Protein AF-A0A7W1WP88-F1 (afdb_monomer)

Organism: NCBI:txid1490290

Secondary structure (DSSP, 8-state):
---SEEEEEEEEEEEEEETTEEEEEEEEEEEEEEEETTEEEEEEEEEEEEEEEEEETTEEEEEEEEEE------S------------S-------TTS---HHHHHHHHHHHTTS--TTS---SSS-HHHHHHHHHHHTTPPP---SSTTSSS-EE--SGGG-EE-HHHH-HHHHHHHHHS--SSSS-EEEESSGGG--TT-EEEEESSSSS---EEEEEEEE-TTS-EEEEETTTTEEEEETT-TTSTT--TT-EEEEEEE-

pLDDT: mean 85.36, std 18.2, range [23.56, 98.81]

Nearest PDB structures (foldseek):
  3ef8-assembly1_A  TM=7.562E-01  e=6.216E-02  Novosphingobium aromaticivorans DSM 12444
  4l8o-assembly1_A  TM=6.095E-01  e=7.808E-01  [Clostridium] hylemonae DSM 15053
  2b1x-assembly1_B  TM=6.860E-01  e=1.716E+00  Rhodococcus sp. NCIMB 12038
  9jp5-assembly2_H  TM=6.801E-01  e=1.716E+00  Rhodococcus jostii RHA1
  7dsa-assembly1_B  TM=3.432E-01  e=1.224E+00  Gallus gallus

Foldseek 3Di:
DAFPDKDKDKAWDDWDDDVFKIKTKIKIKIWGWHQDPNDIDIKIWIWIKIFIWGDDVPGIDGPDIDTAWDDPDPDDPDPPDPDPDPPDDPDPDPLPPDAFQLVQLLVLLQVPLPPDDPQDDADRAQCFLLSLLVSRVSSSFDWDDDPDLLDTADWDDPDDPPIDGHCLNGFQQSVVVVAPDADPGTKHKDKDPDQLPEDRSWKKWKDQQLPSRTHHMWGFNDADPVSFTFTAGPSIRIGRHGPQCCVPPSHDPNMDMIIIHID

Radius of gyration: 20.15 Å; Cα contacts (8 Å, |Δi|>4): 543; chains: 1; bounding box: 52×58×51 Å

Sequence (263 aa):
MIPVKRETRLLSVKENRTGNLADVAALISVRNVYSIQDRCLEEEKEEWAYFRLQTVRGGWKIFSLSMGEKPRTGGQNQMITVSPRLDSPMQTRSISQQGYRRDLAVRYADIHWNSPNPQYRYFSEDNCTNFISQCVHAGGIPMEVSNNPGKGWWYQRRGGRGDRWSYSWTVAHSFYLYLKRQRSDGLRAIQMESPEQLDLGDVICYDWEGDGRWNHNVIVTRFDPNGAPLVNAHTINSRHRYWEYKDSSAWTPRTKYAFFHIL

Solvent-accessible surface area (backbone atoms only — not comparable to full-atom values): 14791 Å² total; per-residue (Å²): 138,78,62,77,40,78,48,81,46,78,42,83,77,46,79,49,79,59,92,60,35,33,47,36,38,28,44,38,38,42,37,38,30,34,77,50,95,96,39,83,45,68,26,40,38,41,46,29,38,39,36,34,31,32,64,49,98,93,49,75,42,80,74,42,77,46,76,56,54,74,78,94,67,100,63,91,76,86,72,90,72,86,74,77,86,83,88,72,83,81,72,86,67,85,62,86,80,60,73,58,35,34,71,42,11,26,52,45,39,72,69,37,31,87,44,84,61,86,87,50,89,80,46,72,70,61,20,18,24,38,49,45,44,49,19,50,38,60,10,50,42,59,66,38,78,56,97,50,39,91,40,56,41,23,76,44,84,65,58,86,89,59,45,46,56,13,43,35,26,39,35,33,41,45,29,51,59,52,43,73,44,85,59,96,60,64,75,30,39,45,80,44,96,47,66,75,76,53,52,64,43,12,38,40,39,31,14,36,78,51,81,82,63,34,66,40,36,34,31,25,58,46,62,48,94,87,54,50,45,13,20,28,27,41,57,50,29,22,35,50,31,63,66,83,44,77,88,40,92,70,49,45,98,50,46,42,77,46,32,33,38,66,87

InterPro domains:
  IPR024301 Putative amidase domain [PF12671] (100-250)

Structure (mmCIF, N/CA/C/O backbone):
data_AF-A0A7W1WP88-F1
#
_entry.id   AF-A0A7W1WP88-F1
#
loop_
_atom_site.group_PDB
_atom_site.id
_atom_site.type_symbol
_atom_site.label_atom_id
_atom_site.label_alt_id
_atom_site.label_comp_id
_atom_site.label_asym_id
_atom_site.label_entity_id
_atom_site.label_seq_id
_atom_site.pdbx_PDB_ins_code
_atom_site.Cartn_x
_atom_site.Cartn_y
_atom_site.Cartn_z
_atom_site.occupancy
_atom_site.B_iso_or_equiv
_atom_site.auth_seq_id
_atom_site.auth_comp_id
_atom_site.auth_asym_id
_atom_site.auth_atom_id
_atom_site.pdbx_PDB_model_num
ATOM 1 N N . MET A 1 1 ? -19.194 5.584 -0.930 1.00 60.16 1 MET A N 1
ATOM 2 C CA . MET A 1 1 ? -20.082 4.910 0.045 1.00 60.16 1 MET A CA 1
ATOM 3 C C . MET A 1 1 ? -19.955 5.595 1.399 1.00 60.16 1 MET A C 1
ATOM 5 O O . MET A 1 1 ? -18.895 6.141 1.671 1.00 60.16 1 MET A O 1
ATOM 9 N N . ILE A 1 2 ? -21.015 5.611 2.213 1.00 70.75 2 ILE A N 1
ATOM 10 C CA . ILE A 1 2 ? -21.019 6.212 3.560 1.00 70.75 2 ILE A CA 1
ATOM 11 C C . ILE A 1 2 ? -21.093 5.064 4.583 1.00 70.75 2 ILE A C 1
ATOM 13 O O . ILE A 1 2 ? -21.936 4.183 4.406 1.00 70.75 2 ILE A O 1
ATOM 17 N N . PRO A 1 3 ? -20.228 5.020 5.613 1.00 81.00 3 PRO A N 1
ATOM 18 C CA . PRO A 1 3 ? -20.251 3.950 6.608 1.00 81.00 3 PRO A CA 1
ATOM 19 C C . PRO A 1 3 ? -21.508 4.011 7.481 1.00 81.00 3 PRO A C 1
ATOM 21 O O . PRO A 1 3 ? -21.951 5.092 7.867 1.00 81.00 3 PRO A O 1
ATOM 24 N N . VAL A 1 4 ? -22.048 2.841 7.843 1.00 86.50 4 VAL A N 1
ATOM 25 C CA . VAL A 1 4 ? -23.172 2.727 8.794 1.00 86.50 4 VAL A CA 1
ATOM 26 C C . VAL A 1 4 ? -22.716 2.907 10.239 1.00 86.50 4 VAL A C 1
ATOM 28 O O . VAL A 1 4 ? -23.494 3.316 11.096 1.00 86.50 4 VAL A O 1
ATOM 31 N N . LYS A 1 5 ? -21.440 2.625 10.517 1.00 83.94 5 LYS A N 1
ATOM 32 C CA . LYS A 1 5 ? -20.794 2.920 11.794 1.00 83.94 5 LYS A CA 1
ATOM 33 C C . LYS A 1 5 ? -19.350 3.322 11.545 1.00 83.94 5 LYS A C 1
ATOM 35 O O . LYS A 1 5 ? -18.641 2.677 10.777 1.00 83.94 5 LYS A O 1
ATOM 40 N N . ARG A 1 6 ? -18.913 4.362 12.246 1.00 85.12 6 ARG A N 1
ATOM 41 C CA . ARG A 1 6 ? -17.524 4.811 12.272 1.00 85.12 6 ARG A CA 1
ATOM 42 C C . ARG A 1 6 ? -17.068 4.932 13.714 1.00 85.12 6 ARG A C 1
ATOM 44 O O . ARG A 1 6 ? -17.734 5.571 14.523 1.00 85.12 6 ARG A O 1
ATOM 51 N N . GLU A 1 7 ? -15.945 4.307 14.026 1.00 85.56 7 GLU A N 1
ATOM 52 C CA . GLU A 1 7 ? -15.304 4.372 15.332 1.00 85.56 7 GLU A CA 1
ATOM 53 C C . GLU A 1 7 ? -13.909 4.974 15.162 1.00 85.56 7 GLU A C 1
ATOM 55 O O . GLU A 1 7 ? -13.121 4.489 14.352 1.00 85.56 7 GLU A O 1
ATOM 60 N N . THR A 1 8 ? -13.613 6.029 15.919 1.00 85.12 8 THR A N 1
ATOM 61 C CA . THR A 1 8 ? -12.285 6.649 15.956 1.00 85.12 8 THR A CA 1
ATOM 62 C C . THR A 1 8 ? -11.684 6.422 17.331 1.00 85.12 8 THR A C 1
ATOM 64 O O . THR A 1 8 ? -12.275 6.795 18.344 1.00 85.12 8 THR A O 1
ATOM 67 N N . ARG A 1 9 ? -10.491 5.836 17.366 1.00 85.81 9 ARG A N 1
ATOM 68 C CA . ARG A 1 9 ? -9.698 5.620 18.574 1.00 85.81 9 ARG A CA 1
ATOM 69 C C . ARG A 1 9 ? -8.432 6.451 18.478 1.00 85.81 9 ARG A C 1
ATOM 71 O O . ARG A 1 9 ? -7.779 6.465 17.439 1.00 85.81 9 ARG A O 1
ATOM 78 N N . LEU A 1 10 ? -8.087 7.131 19.565 1.00 80.44 10 LEU A N 1
ATOM 79 C CA . LEU A 1 10 ? -6.874 7.933 19.661 1.00 80.44 10 LEU A CA 1
ATOM 80 C C . LEU A 1 10 ? -6.030 7.426 20.827 1.00 80.44 10 LEU A C 1
ATOM 82 O O . LEU A 1 10 ? -6.515 7.341 21.953 1.00 80.44 10 LEU A O 1
ATOM 86 N N . LEU A 1 11 ? -4.769 7.109 20.559 1.00 82.81 11 LEU A N 1
ATOM 87 C CA . LEU A 1 11 ? -3.795 6.703 21.564 1.00 82.81 11 LEU A CA 1
ATOM 88 C C . LEU A 1 11 ? -2.642 7.706 21.568 1.00 82.81 11 LEU A C 1
ATOM 90 O O . LEU A 1 11 ? -1.919 7.806 20.582 1.00 82.81 11 LEU A O 1
ATOM 94 N N . SER A 1 12 ? -2.447 8.435 22.670 1.00 79.81 12 SER A N 1
ATOM 95 C CA . SER A 1 12 ? -1.238 9.249 22.861 1.00 79.81 12 SER A CA 1
ATOM 96 C C . SER A 1 12 ? -0.044 8.330 23.115 1.00 79.81 12 SER A C 1
ATOM 98 O O . SER A 1 12 ? -0.110 7.464 23.986 1.00 79.81 12 SER A O 1
ATOM 100 N N . VAL A 1 13 ? 1.035 8.496 22.349 1.00 77.31 13 VAL A N 1
ATOM 101 C CA . VAL A 1 13 ? 2.216 7.615 22.410 1.00 77.31 13 VAL A CA 1
ATOM 102 C C . VAL A 1 13 ? 3.462 8.346 22.895 1.00 77.31 13 VAL A C 1
ATOM 104 O O . VAL A 1 13 ? 4.342 7.732 23.496 1.00 77.31 13 VAL A O 1
ATOM 107 N N . LYS A 1 14 ? 3.561 9.655 22.662 1.00 76.69 14 LYS A N 1
ATOM 108 C CA . LYS A 1 14 ? 4.653 10.471 23.196 1.00 76.69 14 LYS A CA 1
ATOM 109 C C . LYS A 1 14 ? 4.149 11.860 23.523 1.00 76.69 14 LYS A C 1
ATOM 111 O O . LYS A 1 14 ? 3.469 12.469 22.705 1.00 76.69 14 LYS A O 1
ATOM 116 N N . GLU A 1 15 ? 4.567 12.370 24.670 1.00 82.62 15 GLU A N 1
ATOM 117 C CA . GLU A 1 15 ? 4.296 13.734 25.094 1.00 82.62 15 GLU A CA 1
ATOM 118 C C . GLU A 1 15 ? 5.588 14.371 25.607 1.00 82.62 15 GLU A C 1
ATOM 120 O O . GLU A 1 15 ? 6.245 13.838 26.500 1.00 82.62 15 GLU A O 1
ATOM 125 N N . ASN A 1 16 ? 5.953 15.513 25.030 1.00 83.12 16 ASN A N 1
ATOM 126 C CA . ASN A 1 16 ? 7.075 16.334 25.468 1.00 83.12 16 ASN A CA 1
ATOM 127 C C . ASN A 1 16 ? 6.542 17.708 25.871 1.00 83.12 16 ASN A C 1
ATOM 129 O O . ASN A 1 16 ? 5.969 18.408 25.039 1.00 83.12 16 ASN A O 1
ATOM 133 N N . ARG A 1 17 ? 6.755 18.119 27.122 1.00 84.81 17 ARG A N 1
ATOM 134 C CA . ARG A 1 17 ? 6.341 19.441 27.614 1.00 84.81 17 ARG A CA 1
ATOM 135 C C . ARG A 1 17 ? 7.533 20.376 27.739 1.00 84.81 17 ARG A C 1
ATOM 137 O O . ARG A 1 17 ? 8.592 19.986 28.225 1.00 84.81 17 ARG A O 1
ATOM 144 N N . THR A 1 18 ? 7.361 21.629 27.338 1.00 82.81 18 THR A N 1
ATOM 145 C CA . THR A 1 18 ? 8.365 22.684 27.506 1.00 82.81 18 THR A CA 1
ATOM 146 C C . THR A 1 18 ? 7.661 24.007 27.790 1.00 82.81 18 THR A C 1
ATOM 148 O O . THR A 1 18 ? 7.132 24.659 26.890 1.00 82.81 18 THR A O 1
ATOM 151 N N . GLY A 1 19 ? 7.627 24.395 29.068 1.00 86.06 19 GLY A N 1
ATOM 152 C CA . GLY A 1 19 ? 6.923 25.592 29.527 1.00 86.06 19 GLY A CA 1
ATOM 153 C C . GLY A 1 19 ? 5.437 25.558 29.160 1.00 86.06 19 GLY A C 1
ATOM 154 O O . GLY A 1 19 ? 4.699 24.687 29.614 1.00 86.06 19 GLY A O 1
ATOM 155 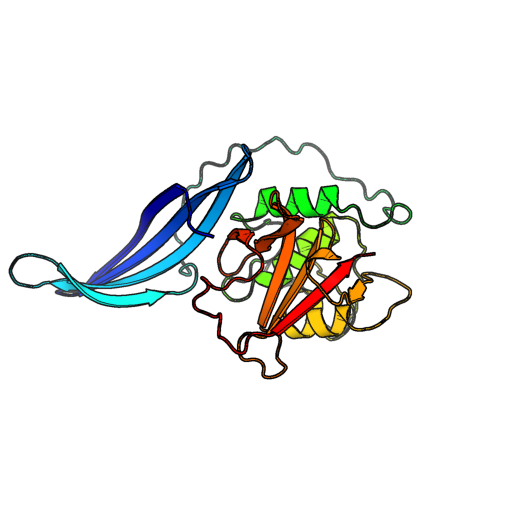N N . ASN A 1 20 ? 5.023 26.499 28.310 1.00 89.25 20 ASN A N 1
ATOM 156 C CA . ASN A 1 20 ? 3.641 26.657 27.851 1.00 89.25 20 ASN A CA 1
ATOM 157 C C . ASN A 1 20 ? 3.299 25.827 26.603 1.00 89.25 20 ASN A C 1
ATOM 159 O O . ASN A 1 20 ? 2.198 25.965 26.076 1.00 89.25 20 ASN A O 1
ATOM 163 N N . LEU A 1 21 ? 4.226 25.006 26.102 1.00 88.94 21 LEU A N 1
ATOM 164 C CA . LEU A 1 21 ? 4.032 24.169 24.920 1.00 88.94 21 LEU A CA 1
ATOM 165 C C . LEU A 1 21 ? 4.081 22.682 25.279 1.00 88.94 21 LEU A C 1
ATOM 167 O O . LEU A 1 21 ? 4.854 22.267 26.147 1.00 88.94 21 LEU A O 1
ATOM 171 N N . ALA A 1 22 ? 3.283 21.877 24.582 1.00 88.19 22 ALA A N 1
ATOM 172 C CA . ALA A 1 22 ? 3.370 20.422 24.617 1.00 88.19 22 ALA A CA 1
ATOM 173 C C . ALA A 1 22 ? 3.311 19.854 23.196 1.00 88.19 22 ALA A C 1
ATOM 175 O O . ALA A 1 22 ? 2.371 20.137 22.459 1.00 88.19 22 ALA A O 1
ATOM 176 N N . ASP A 1 23 ? 4.298 19.047 22.821 1.00 86.19 23 ASP A N 1
ATOM 177 C CA . ASP A 1 23 ? 4.289 18.288 21.573 1.00 86.19 23 ASP A CA 1
ATOM 178 C C . ASP A 1 23 ? 3.794 16.864 21.870 1.00 86.19 23 ASP A C 1
ATOM 180 O O . ASP A 1 23 ? 4.392 16.142 22.674 1.00 86.19 23 ASP A O 1
ATOM 184 N N . VAL A 1 24 ? 2.698 16.462 21.225 1.00 88.06 24 VAL A N 1
ATOM 185 C CA . VAL A 1 24 ? 2.033 15.167 21.407 1.00 88.06 24 VAL A CA 1
ATOM 186 C C . VAL A 1 24 ? 2.033 14.404 20.089 1.00 88.06 24 VAL A C 1
ATOM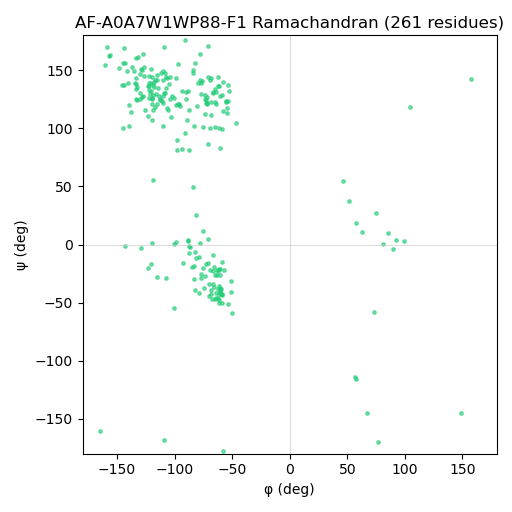 188 O O . VAL A 1 24 ? 1.527 14.900 19.087 1.00 88.06 24 VAL A O 1
ATOM 191 N N . ALA A 1 25 ? 2.556 13.182 20.091 1.00 86.50 25 ALA A N 1
ATOM 192 C CA . ALA A 1 25 ? 2.374 12.233 18.997 1.00 86.50 25 ALA A CA 1
ATOM 193 C C . ALA A 1 25 ? 1.286 11.226 19.383 1.00 86.50 25 ALA A C 1
ATOM 195 O O . ALA A 1 25 ? 1.398 10.570 20.423 1.00 86.50 25 ALA A O 1
ATOM 196 N N . ALA A 1 26 ? 0.264 11.080 18.543 1.00 86.56 26 ALA A N 1
ATOM 197 C CA . ALA A 1 26 ? -0.830 10.142 18.750 1.00 86.56 26 ALA A CA 1
ATOM 198 C C . ALA A 1 26 ? -1.043 9.232 17.535 1.00 86.56 26 ALA A C 1
ATOM 200 O O . ALA A 1 26 ? -0.900 9.661 16.390 1.00 86.56 26 ALA A O 1
ATOM 201 N N . LEU A 1 27 ? -1.420 7.984 17.804 1.00 86.56 27 LEU A N 1
ATOM 202 C CA . LEU A 1 27 ? -1.925 7.045 16.811 1.00 86.56 27 LEU A CA 1
ATOM 203 C C . LEU A 1 27 ? -3.446 7.185 16.732 1.00 86.56 27 LEU A C 1
ATOM 205 O O . LEU A 1 27 ? -4.137 7.061 17.746 1.00 86.56 27 LEU A O 1
ATOM 209 N N . ILE A 1 28 ? -3.956 7.431 15.532 1.00 86.00 28 ILE A N 1
ATOM 210 C CA . ILE A 1 28 ? -5.381 7.502 15.226 1.00 86.00 28 ILE A CA 1
ATOM 211 C C . ILE A 1 28 ? -5.758 6.227 14.479 1.00 86.00 28 ILE A C 1
ATOM 213 O O . ILE A 1 28 ? -5.284 6.012 13.370 1.00 86.00 28 ILE A O 1
ATOM 217 N N . SER A 1 29 ? -6.617 5.397 15.068 1.00 87.94 29 SER A N 1
ATOM 218 C CA . SER A 1 29 ? -7.224 4.240 14.402 1.00 87.94 29 SER A CA 1
ATOM 219 C C . SER A 1 29 ? -8.670 4.573 14.050 1.00 87.94 29 SER A C 1
ATOM 221 O O . SER A 1 29 ? -9.448 5.000 14.908 1.00 87.94 29 SER A O 1
ATOM 223 N N . VAL A 1 30 ? -9.026 4.416 12.779 1.00 85.81 30 VAL A N 1
ATOM 224 C CA . VAL A 1 30 ? -10.388 4.600 12.275 1.00 85.81 30 VAL A CA 1
ATOM 225 C C . VAL A 1 30 ? -10.884 3.260 11.762 1.00 85.81 30 VAL A C 1
ATOM 227 O O . VAL A 1 30 ? -10.303 2.693 10.837 1.00 85.81 30 VAL A O 1
ATOM 230 N N . ARG A 1 31 ? -11.983 2.781 12.343 1.00 87.12 31 ARG A N 1
ATOM 231 C CA . ARG A 1 31 ? -12.698 1.591 11.887 1.00 87.12 31 ARG A CA 1
ATOM 232 C C . ARG A 1 31 ? -14.029 2.005 11.284 1.00 87.12 31 ARG A C 1
ATOM 234 O O . ARG A 1 31 ? -14.862 2.613 11.962 1.00 87.12 31 ARG A O 1
ATOM 241 N N . ASN A 1 32 ? -14.231 1.652 10.025 1.00 84.12 32 ASN A N 1
ATOM 242 C CA . ASN A 1 32 ? -15.477 1.865 9.309 1.00 84.12 32 ASN A CA 1
ATOM 243 C C . ASN A 1 32 ? -16.186 0.526 9.126 1.00 84.12 32 ASN A C 1
ATOM 245 O O . ASN A 1 32 ? -15.575 -0.473 8.752 1.00 84.12 32 ASN A O 1
ATOM 249 N N . VAL A 1 33 ? -17.487 0.519 9.386 1.00 84.25 33 VAL A N 1
ATOM 250 C CA . VAL A 1 33 ? -18.363 -0.616 9.117 1.00 84.25 33 VAL A CA 1
ATOM 251 C C . VAL A 1 33 ? -19.383 -0.184 8.080 1.00 84.25 33 VAL A C 1
ATOM 253 O O . VAL A 1 33 ? -20.039 0.852 8.236 1.00 84.25 33 VAL A O 1
ATOM 256 N N . TYR A 1 34 ? -19.529 -0.988 7.036 1.00 82.69 34 TYR A N 1
ATOM 257 C CA . TYR A 1 34 ? -20.469 -0.767 5.945 1.00 82.69 34 TYR A CA 1
ATOM 258 C C . TYR A 1 34 ? -21.479 -1.913 5.903 1.00 82.69 34 TYR A C 1
ATOM 260 O O . TYR A 1 34 ? -21.116 -3.075 6.084 1.00 82.69 34 TYR A O 1
ATOM 268 N N . SER A 1 35 ? -22.743 -1.577 5.647 1.00 81.38 35 SER A N 1
ATOM 269 C CA . SER A 1 35 ? -23.787 -2.551 5.336 1.00 81.38 35 SER A CA 1
ATOM 270 C C . SER A 1 35 ? -24.095 -2.452 3.849 1.00 81.38 35 SER A C 1
ATOM 272 O O . SER A 1 35 ? -24.474 -1.385 3.367 1.00 81.38 35 SER A O 1
ATOM 274 N N . ILE A 1 36 ? -23.860 -3.539 3.117 1.00 77.56 36 ILE A N 1
ATOM 275 C CA . ILE A 1 36 ? -24.074 -3.614 1.669 1.00 77.56 36 ILE A CA 1
ATOM 276 C C . ILE A 1 36 ? -24.677 -4.983 1.367 1.00 77.56 36 ILE A C 1
ATOM 278 O O . ILE A 1 36 ? -24.041 -5.992 1.661 1.00 77.56 36 ILE A O 1
ATOM 282 N N . GLN A 1 37 ? -25.881 -5.011 0.781 1.00 75.12 37 GLN A N 1
ATOM 283 C CA . GLN A 1 37 ? -26.565 -6.241 0.342 1.00 75.12 37 GLN A CA 1
ATOM 284 C C . GLN A 1 37 ? -26.525 -7.355 1.410 1.00 75.12 37 GLN A C 1
ATOM 286 O O . GLN A 1 37 ? -26.008 -8.446 1.175 1.00 75.12 37 GLN A O 1
ATOM 291 N N . ASP A 1 38 ? -26.986 -7.030 2.622 1.00 75.31 38 ASP A N 1
ATOM 292 C CA . ASP A 1 38 ? -27.037 -7.922 3.793 1.00 75.31 38 ASP A CA 1
ATOM 293 C C . ASP A 1 38 ? -25.682 -8.429 4.321 1.00 75.31 38 ASP A C 1
ATOM 295 O O . ASP A 1 38 ? -25.623 -9.287 5.204 1.00 75.31 38 ASP A O 1
ATOM 299 N N . ARG A 1 39 ? -24.564 -7.870 3.841 1.00 76.62 39 ARG A N 1
ATOM 300 C CA . ARG A 1 39 ? -23.215 -8.161 4.341 1.00 76.62 39 ARG A CA 1
ATOM 301 C C . ARG A 1 39 ? -22.657 -6.999 5.149 1.00 76.62 39 ARG A C 1
ATOM 303 O O . ARG A 1 39 ? -22.852 -5.829 4.822 1.00 76.62 39 ARG A O 1
ATOM 310 N N . CYS A 1 40 ? -21.912 -7.354 6.192 1.00 78.50 40 CYS A N 1
ATOM 311 C CA . CYS A 1 40 ? -21.113 -6.432 6.985 1.00 78.50 40 CYS A CA 1
ATOM 312 C C . CYS A 1 40 ? -19.673 -6.440 6.455 1.00 78.50 40 CYS A C 1
ATOM 314 O O . CYS A 1 40 ? -19.018 -7.489 6.441 1.00 78.50 40 CYS A O 1
ATOM 316 N N . LEU A 1 41 ? -19.191 -5.288 5.994 1.00 83.81 41 LEU A N 1
ATOM 317 C CA . LEU A 1 41 ? -17.783 -5.083 5.667 1.00 83.81 41 LEU A CA 1
ATOM 318 C C . LEU A 1 41 ? -17.129 -4.216 6.723 1.00 83.81 41 LEU A C 1
ATOM 320 O O . LEU A 1 41 ? -17.724 -3.249 7.198 1.00 83.81 41 LEU A O 1
ATOM 324 N N . GLU A 1 42 ? -15.881 -4.540 7.022 1.00 87.00 42 GLU A N 1
ATOM 325 C CA . GLU A 1 42 ? -15.060 -3.787 7.950 1.00 87.00 42 GLU A CA 1
ATOM 326 C C . GLU A 1 42 ? -13.801 -3.313 7.241 1.00 87.00 42 GLU A C 1
ATOM 328 O O . GLU A 1 42 ? -13.132 -4.088 6.562 1.00 87.00 42 GLU A O 1
ATOM 333 N N . GLU A 1 43 ? -13.500 -2.039 7.431 1.00 88.62 43 GLU A N 1
ATOM 334 C CA . GLU A 1 43 ? -12.282 -1.376 6.988 1.00 88.62 43 GLU A CA 1
ATOM 335 C C . GLU A 1 43 ? -11.598 -0.790 8.222 1.00 88.62 43 GLU A C 1
ATOM 337 O O . GLU A 1 43 ? -12.259 -0.218 9.097 1.00 88.62 43 GLU A O 1
ATOM 342 N N . GLU A 1 44 ? -10.275 -0.912 8.287 1.00 89.19 44 GLU A N 1
ATOM 343 C CA . GLU A 1 44 ? -9.471 -0.343 9.365 1.00 89.19 44 GLU A CA 1
ATOM 344 C C . GLU A 1 44 ? -8.251 0.391 8.807 1.00 89.19 44 GLU A C 1
ATOM 346 O O . GLU A 1 44 ? -7.584 -0.066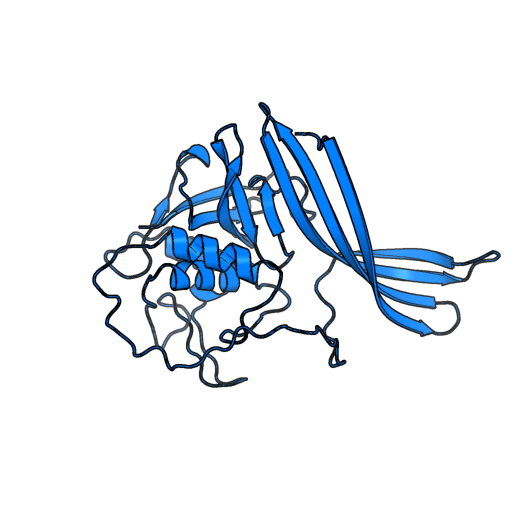 7.875 1.00 89.19 44 GLU A O 1
ATOM 351 N N . LYS A 1 45 ? -7.964 1.556 9.387 1.00 88.12 45 LYS A N 1
ATOM 352 C CA . LYS A 1 45 ? -6.866 2.432 8.984 1.00 88.12 45 LYS A CA 1
ATOM 353 C C . LYS A 1 45 ? -6.200 3.033 10.212 1.00 88.12 45 LYS A C 1
ATOM 355 O O . LYS A 1 45 ? -6.896 3.483 11.122 1.00 88.12 45 LYS A O 1
ATOM 360 N N . GLU A 1 46 ? -4.873 3.106 10.206 1.00 89.19 46 GLU A N 1
ATOM 361 C CA . GLU A 1 46 ? -4.101 3.773 11.255 1.00 89.19 46 GLU A CA 1
ATOM 362 C C . GLU A 1 46 ? -3.227 4.895 10.692 1.00 89.19 46 GLU A C 1
ATOM 364 O O . GLU A 1 46 ? -2.439 4.678 9.774 1.00 89.19 46 GLU A O 1
ATOM 369 N N . GLU A 1 47 ? -3.308 6.081 11.292 1.00 85.38 47 GLU A N 1
ATOM 370 C CA . GLU A 1 47 ? -2.508 7.253 10.932 1.00 85.38 47 GLU A CA 1
ATOM 371 C C . GLU A 1 47 ? -1.838 7.877 12.159 1.00 85.38 47 GLU A C 1
ATOM 373 O O . GLU A 1 47 ? -2.402 7.892 13.254 1.00 85.38 47 GLU A O 1
ATOM 378 N N . TRP A 1 48 ? -0.642 8.439 11.977 1.00 85.44 48 TRP A N 1
ATOM 379 C CA . TRP A 1 48 ? 0.030 9.208 13.023 1.00 85.44 48 TRP A CA 1
ATOM 380 C C . TRP A 1 48 ? -0.278 10.694 12.897 1.00 85.44 48 TRP A C 1
ATOM 382 O O . TRP A 1 48 ? -0.140 11.289 11.827 1.00 85.44 48 TRP A O 1
ATOM 392 N N . ALA A 1 49 ? -0.643 11.293 14.025 1.00 87.25 49 ALA A N 1
ATOM 393 C CA . ALA A 1 49 ? -0.902 12.714 14.158 1.00 87.25 49 ALA A CA 1
ATOM 394 C C . ALA A 1 49 ? 0.027 13.337 15.203 1.00 87.25 49 ALA A C 1
ATOM 396 O O . ALA A 1 49 ? 0.263 12.776 16.275 1.00 87.25 49 ALA A O 1
ATOM 397 N N . TYR A 1 50 ? 0.524 14.527 14.888 1.00 87.25 50 TYR A N 1
ATOM 398 C CA . TYR A 1 50 ? 1.397 15.329 15.729 1.00 87.25 50 TYR A CA 1
ATOM 399 C C . TYR A 1 50 ? 0.689 16.630 16.081 1.00 87.25 50 TYR A C 1
ATOM 401 O O . TYR A 1 50 ? 0.364 17.433 15.205 1.00 87.25 50 TYR A O 1
ATOM 409 N N . PHE A 1 51 ? 0.460 16.841 17.371 1.00 91.00 51 PHE A N 1
ATOM 410 C CA . PHE A 1 51 ? -0.185 18.027 17.912 1.00 91.00 51 PHE A CA 1
ATOM 411 C C . PHE A 1 51 ? 0.852 18.870 18.640 1.00 91.00 51 PHE A C 1
ATOM 413 O O . PHE A 1 51 ? 1.547 18.367 19.521 1.00 91.00 51 PHE A O 1
ATOM 420 N N . ARG A 1 52 ? 0.906 20.165 18.337 1.00 90.19 52 ARG A N 1
ATOM 421 C CA . ARG A 1 52 ? 1.510 21.150 19.234 1.00 90.19 52 ARG A CA 1
ATOM 422 C C . ARG A 1 52 ? 0.392 21.820 19.999 1.00 90.19 52 ARG A C 1
ATOM 424 O O . ARG A 1 52 ? -0.492 22.424 19.396 1.00 90.19 52 ARG A O 1
ATOM 431 N N . LEU A 1 53 ? 0.423 21.708 21.313 1.00 92.62 53 LEU A N 1
ATOM 432 C CA . LEU A 1 53 ? -0.530 22.323 22.218 1.00 92.62 53 LEU A CA 1
ATOM 433 C C . LEU A 1 53 ? 0.120 23.532 22.888 1.00 92.62 53 LEU A C 1
ATOM 435 O O . LEU A 1 53 ? 1.307 23.498 23.205 1.00 92.62 53 LEU A O 1
ATOM 439 N N . GLN A 1 54 ? -0.661 24.580 23.127 1.00 92.69 54 GLN A N 1
ATOM 440 C CA . GLN A 1 54 ? -0.249 25.752 23.895 1.00 92.69 54 GLN A CA 1
ATOM 441 C C . GLN A 1 54 ? -1.194 25.955 25.080 1.00 92.69 54 GLN A C 1
ATOM 443 O O . GLN A 1 54 ? -2.416 25.853 24.920 1.00 92.69 54 GLN A O 1
ATOM 448 N N . THR A 1 55 ? -0.649 26.249 26.259 1.00 90.12 55 THR A N 1
ATOM 449 C CA . THR A 1 55 ? -1.459 26.641 27.415 1.00 90.12 55 THR A CA 1
ATOM 450 C C . THR A 1 55 ? -2.116 27.995 27.163 1.00 90.12 55 THR A C 1
ATOM 452 O O . THR A 1 55 ? -1.485 28.969 26.754 1.00 90.12 55 THR A O 1
ATOM 455 N N . VAL A 1 56 ? -3.417 28.059 27.420 1.00 91.56 56 VAL A N 1
ATOM 456 C CA . VAL A 1 56 ? -4.241 29.270 27.386 1.00 91.56 56 VAL A CA 1
ATOM 457 C C . VAL A 1 56 ? -5.002 29.381 28.706 1.00 91.56 56 VAL A C 1
ATOM 459 O O . VAL A 1 56 ? -5.107 28.410 29.461 1.00 91.56 56 VAL A O 1
ATOM 462 N N . ARG A 1 57 ? -5.552 30.560 29.023 1.00 84.31 57 ARG A N 1
ATOM 463 C CA . ARG A 1 57 ? -6.432 30.691 30.196 1.00 84.31 57 ARG A CA 1
ATOM 464 C C . ARG A 1 57 ? -7.611 29.723 30.040 1.00 84.31 57 ARG A C 1
ATOM 466 O O . ARG A 1 57 ? -8.400 29.877 29.116 1.00 84.31 57 ARG A O 1
ATOM 473 N N . GLY A 1 58 ? -7.699 28.732 30.927 1.00 81.94 58 GLY A N 1
ATOM 474 C CA . GLY A 1 58 ? -8.748 27.708 30.911 1.00 81.94 58 GLY A CA 1
ATOM 475 C C . GLY A 1 58 ? -8.370 26.363 30.278 1.00 81.94 58 GLY A C 1
ATOM 476 O O . GLY A 1 58 ? -9.229 25.490 30.228 1.00 81.94 58 GLY A O 1
ATOM 477 N N . GLY A 1 59 ? -7.122 26.149 29.830 1.00 88.69 59 GLY A N 1
ATOM 478 C CA . GLY A 1 59 ? -6.665 24.820 29.398 1.00 88.69 59 GLY A CA 1
ATOM 479 C C . GLY A 1 59 ? -5.616 24.829 28.289 1.00 88.69 59 GLY A C 1
ATOM 480 O O . GLY A 1 59 ? -4.747 25.695 28.237 1.00 88.69 59 GLY A O 1
ATOM 481 N N . TRP A 1 60 ? -5.694 23.840 27.402 1.00 87.69 60 TRP A N 1
ATOM 482 C CA . TRP A 1 60 ? -4.802 23.684 26.253 1.00 87.69 60 TRP A CA 1
ATOM 483 C C . TRP A 1 60 ? -5.549 23.960 24.952 1.00 87.69 60 TRP A C 1
ATOM 485 O O . TRP A 1 60 ? -6.695 23.547 24.789 1.00 87.69 60 TRP A O 1
ATOM 495 N N . LYS A 1 61 ? -4.882 24.614 24.000 1.00 91.50 61 LYS A N 1
ATOM 496 C CA . LYS A 1 61 ? -5.364 24.781 22.625 1.00 91.50 61 LYS A CA 1
ATOM 497 C C . LYS A 1 61 ? -4.411 24.087 21.660 1.00 91.50 61 LYS A C 1
ATOM 499 O O . LYS A 1 61 ? -3.199 24.176 21.834 1.00 91.50 61 LYS A O 1
ATOM 504 N N . ILE A 1 62 ? -4.950 23.447 20.621 1.00 90.94 62 ILE A N 1
ATOM 505 C CA . ILE A 1 62 ? -4.144 22.961 19.495 1.00 90.94 62 ILE A CA 1
ATOM 506 C C . ILE A 1 62 ? -3.613 24.183 18.735 1.00 90.94 62 ILE A C 1
ATOM 508 O O . ILE A 1 62 ? -4.377 24.936 18.133 1.00 90.94 62 ILE A O 1
ATOM 512 N N . PHE A 1 63 ? -2.304 24.391 18.817 1.00 89.12 63 PHE A N 1
ATOM 513 C CA . PHE A 1 63 ? -1.558 25.416 18.097 1.00 89.12 63 PHE A CA 1
ATOM 514 C C . PHE A 1 63 ? -1.218 24.953 16.675 1.00 89.12 63 PHE A C 1
ATOM 516 O O . PHE A 1 63 ? -1.331 25.732 15.735 1.00 89.12 63 PHE A O 1
ATOM 523 N N . SER A 1 64 ? -0.861 23.675 16.502 1.00 88.50 64 SER A N 1
ATOM 524 C CA . SER A 1 64 ? -0.695 23.055 15.183 1.00 88.50 64 SER A CA 1
ATOM 525 C C . SER A 1 64 ? -1.051 21.570 15.201 1.00 88.50 64 SER A C 1
ATOM 527 O O . SER A 1 64 ? -0.883 20.899 16.218 1.00 88.50 64 SER A O 1
ATOM 529 N N . LEU A 1 65 ? -1.500 21.063 14.054 1.00 87.12 65 LEU A N 1
ATOM 530 C CA . LEU A 1 65 ? -1.724 19.647 13.777 1.00 87.12 65 LEU A CA 1
ATOM 531 C C . LEU A 1 65 ? -1.033 19.308 12.456 1.00 87.12 65 LEU A C 1
ATOM 533 O O . LEU A 1 65 ? -1.255 19.991 11.458 1.00 87.12 65 LEU A O 1
ATOM 537 N N . SER A 1 66 ? -0.238 18.246 12.443 1.00 84.44 66 SER A N 1
ATOM 538 C CA . SER A 1 66 ? 0.276 17.649 11.214 1.00 84.44 66 SER A CA 1
ATOM 539 C C . SER A 1 66 ? 0.106 16.137 11.243 1.00 84.44 66 SER A C 1
ATOM 541 O O . SER A 1 66 ? 0.277 15.500 12.281 1.00 84.44 66 SER A O 1
ATOM 543 N N . MET A 1 67 ? -0.206 15.560 10.089 1.00 81.88 67 MET A N 1
ATOM 544 C CA . MET A 1 67 ? -0.131 14.116 9.893 1.00 81.88 67 MET A CA 1
ATOM 545 C C . MET A 1 67 ? 1.302 13.755 9.528 1.00 81.88 67 MET A C 1
ATOM 547 O O . MET A 1 67 ? 2.009 14.551 8.907 1.00 81.88 67 MET A O 1
ATOM 551 N N . GLY A 1 68 ? 1.745 12.575 9.926 1.00 73.56 68 GLY A N 1
ATOM 552 C CA . GLY A 1 68 ? 3.089 12.131 9.605 1.00 73.56 68 GLY A CA 1
ATOM 553 C C . GLY A 1 68 ? 3.252 10.646 9.820 1.00 73.56 68 GLY A C 1
ATOM 554 O O . GLY A 1 68 ? 2.288 9.889 9.876 1.00 73.56 68 GLY A O 1
ATOM 555 N N . GLU A 1 69 ? 4.499 10.236 9.940 1.00 70.75 69 GLU A N 1
ATOM 556 C CA . GLU A 1 69 ? 4.857 8.838 10.115 1.00 70.75 69 GLU A CA 1
ATOM 557 C C . GLU A 1 69 ? 4.926 8.454 11.582 1.00 70.75 69 GLU A C 1
ATOM 559 O O . GLU A 1 69 ? 4.839 9.297 12.474 1.00 70.75 69 GLU A O 1
ATOM 564 N N . LYS A 1 70 ? 5.164 7.171 11.844 1.00 74.56 70 LYS A N 1
ATOM 565 C CA . LYS A 1 70 ? 5.469 6.694 13.189 1.00 74.56 70 LYS A CA 1
ATOM 566 C C . LYS A 1 70 ? 6.717 7.402 13.739 1.00 74.56 70 LYS A C 1
ATOM 568 O O . LYS A 1 70 ? 7.762 7.364 13.088 1.00 74.56 70 LYS A O 1
ATOM 573 N N . PRO A 1 71 ? 6.671 7.984 14.951 1.00 70.31 71 PRO A N 1
ATOM 574 C CA . PRO A 1 71 ? 7.832 8.645 15.528 1.00 70.31 71 PRO A CA 1
ATOM 575 C C . PRO A 1 71 ? 8.989 7.656 15.715 1.00 70.31 71 PRO A C 1
ATOM 577 O O . PRO A 1 71 ? 8.809 6.536 16.199 1.00 70.31 71 PRO A O 1
ATOM 580 N N . ARG A 1 72 ? 10.206 8.082 15.359 1.00 58.72 72 ARG A N 1
ATOM 581 C CA . ARG A 1 72 ? 11.443 7.331 15.615 1.00 58.72 72 ARG A CA 1
ATOM 582 C C . ARG A 1 72 ? 11.748 7.367 17.121 1.00 58.72 72 ARG A C 1
ATOM 584 O O . ARG A 1 72 ? 12.454 8.257 17.586 1.00 58.72 72 ARG A O 1
ATOM 591 N N . THR A 1 73 ? 11.200 6.451 17.917 1.00 54.28 73 THR A N 1
ATOM 592 C CA . THR A 1 73 ? 11.513 6.343 19.355 1.00 54.28 73 THR A CA 1
ATOM 593 C C . THR A 1 73 ? 12.262 5.054 19.686 1.00 54.28 73 THR A C 1
ATOM 595 O O . THR A 1 73 ? 11.788 3.953 19.434 1.00 54.28 73 THR A O 1
ATOM 598 N N . GLY A 1 74 ? 13.431 5.206 20.319 1.00 43.28 74 GLY A N 1
ATOM 599 C CA . GLY A 1 74 ? 14.163 4.148 21.024 1.00 43.28 74 GLY A CA 1
ATOM 600 C C . GLY A 1 74 ? 13.658 3.945 22.458 1.00 43.28 74 GLY A C 1
ATOM 601 O O . GLY A 1 74 ? 14.450 3.957 23.391 1.00 43.28 74 GLY A O 1
ATOM 602 N N . GLY A 1 75 ? 12.342 3.818 22.642 1.00 34.69 75 GLY A N 1
ATOM 603 C CA . GLY A 1 75 ? 11.704 3.567 23.938 1.00 34.69 75 GLY A CA 1
ATOM 604 C C . GLY A 1 75 ? 10.868 2.295 23.871 1.00 34.69 75 GLY A C 1
ATOM 605 O O . GLY A 1 75 ? 10.195 2.060 22.869 1.00 34.69 75 GLY A O 1
ATOM 606 N N . GLN A 1 76 ? 10.955 1.454 24.902 1.00 37.84 76 GLN A N 1
ATOM 607 C CA . GLN A 1 76 ? 10.245 0.178 24.980 1.00 37.84 76 GLN A CA 1
ATOM 608 C C . GLN A 1 76 ? 8.726 0.388 24.944 1.00 37.84 76 GLN A C 1
ATOM 610 O O . GLN A 1 76 ? 8.104 0.667 25.963 1.00 37.84 76 GLN A O 1
ATOM 615 N N . ASN A 1 77 ? 8.116 0.177 23.781 1.00 38.34 77 ASN A N 1
ATOM 616 C CA . ASN A 1 77 ? 6.705 -0.170 23.717 1.00 38.34 77 ASN A CA 1
ATOM 617 C C . ASN A 1 77 ? 6.615 -1.680 23.949 1.00 38.34 77 ASN A C 1
ATOM 619 O O . ASN A 1 77 ? 6.910 -2.462 23.044 1.00 38.34 77 ASN A O 1
ATOM 623 N N . GLN A 1 78 ? 6.242 -2.100 25.161 1.00 28.62 78 GLN A N 1
ATOM 624 C CA . GLN A 1 78 ? 5.849 -3.487 25.386 1.00 28.62 78 GLN A CA 1
ATOM 625 C C . GLN A 1 78 ? 4.520 -3.739 24.678 1.00 28.62 78 GLN A C 1
ATOM 627 O O . GLN A 1 78 ? 3.447 -3.399 25.165 1.00 28.62 78 GLN A O 1
ATOM 632 N N . MET A 1 79 ? 4.616 -4.351 23.506 1.00 27.78 79 MET A N 1
ATOM 633 C CA . MET A 1 79 ? 3.524 -5.093 22.905 1.00 27.78 79 MET A CA 1
ATOM 634 C C . MET A 1 79 ? 3.670 -6.527 23.422 1.00 27.78 79 MET A C 1
ATOM 636 O O . MET A 1 79 ? 4.622 -7.220 23.055 1.00 27.78 79 MET A O 1
ATOM 640 N N . ILE A 1 80 ? 2.789 -6.961 24.328 1.00 26.58 80 ILE A N 1
ATOM 641 C CA . ILE A 1 80 ? 2.745 -8.365 24.756 1.00 26.58 80 ILE A CA 1
ATOM 642 C C . ILE A 1 80 ? 2.326 -9.180 23.531 1.00 26.58 80 ILE A C 1
ATOM 644 O O . ILE A 1 80 ? 1.165 -9.194 23.135 1.00 26.58 80 ILE A O 1
ATOM 648 N N . THR A 1 81 ? 3.311 -9.812 22.900 1.00 26.64 81 THR A N 1
ATOM 649 C CA . THR A 1 81 ? 3.112 -10.747 21.796 1.00 26.64 81 THR A CA 1
ATOM 650 C C . THR A 1 81 ? 2.888 -12.122 22.403 1.00 26.64 81 THR A C 1
ATOM 652 O O . THR A 1 81 ? 3.782 -12.668 23.047 1.00 26.64 81 THR A O 1
ATOM 655 N N . VAL A 1 82 ? 1.703 -12.697 22.204 1.00 24.92 82 VAL A N 1
ATOM 656 C CA . VAL A 1 82 ? 1.512 -14.134 22.418 1.00 24.92 82 VAL A CA 1
ATOM 657 C C . VAL A 1 82 ? 2.152 -14.835 21.224 1.00 24.92 82 VAL A C 1
ATOM 659 O O . VAL A 1 82 ? 1.599 -14.844 20.128 1.00 24.92 82 VAL A O 1
ATOM 662 N N . SER A 1 83 ? 3.358 -15.362 21.421 1.00 23.56 83 SER A N 1
ATOM 663 C CA . SER A 1 83 ? 4.078 -16.129 20.407 1.00 23.56 83 SER A CA 1
ATOM 664 C C . SER A 1 83 ? 3.325 -17.425 20.087 1.00 23.56 83 SER A C 1
ATOM 666 O O . SER A 1 83 ? 3.170 -18.257 20.985 1.00 23.56 83 SER A O 1
ATOM 668 N N . PRO A 1 84 ? 2.932 -17.696 18.831 1.00 26.98 84 PRO A N 1
ATOM 669 C CA . PRO A 1 84 ? 2.800 -19.077 18.406 1.00 26.98 84 PRO A CA 1
ATOM 670 C C . PRO A 1 84 ? 4.220 -19.653 18.351 1.00 26.98 84 PRO A C 1
ATOM 672 O O . PRO A 1 84 ? 5.103 -19.091 17.701 1.00 26.98 84 PRO A O 1
ATOM 675 N N . ARG A 1 85 ? 4.468 -20.735 19.095 1.00 26.11 85 ARG A N 1
ATOM 676 C CA . ARG A 1 85 ? 5.747 -21.455 19.051 1.00 26.11 85 ARG A CA 1
ATOM 677 C C . ARG A 1 85 ? 6.049 -21.844 17.602 1.00 26.11 85 ARG A C 1
ATOM 679 O O . ARG A 1 85 ? 5.343 -22.663 17.022 1.00 26.11 85 ARG A O 1
ATOM 686 N N . LEU A 1 86 ? 7.089 -21.243 17.032 1.00 33.75 86 LEU A N 1
ATOM 687 C CA . LEU A 1 86 ? 7.702 -21.669 15.780 1.00 33.75 86 LEU A CA 1
ATOM 688 C C . LEU A 1 86 ? 8.858 -22.604 16.122 1.00 33.75 86 LEU A C 1
ATOM 690 O O . LEU A 1 86 ? 10.014 -22.191 16.142 1.00 33.75 86 LEU A O 1
ATOM 694 N N . ASP A 1 87 ? 8.536 -23.867 16.374 1.00 30.73 87 ASP A N 1
ATOM 695 C CA . ASP A 1 87 ? 9.535 -24.927 16.315 1.00 30.73 87 ASP A CA 1
ATOM 696 C C . ASP A 1 87 ? 9.543 -25.495 14.895 1.00 30.73 87 ASP A C 1
ATOM 698 O O . ASP A 1 87 ? 8.715 -26.333 14.542 1.00 30.73 87 ASP A O 1
ATOM 702 N N . SER A 1 88 ? 10.467 -24.996 14.068 1.00 29.58 88 SER A N 1
ATOM 703 C CA . SER A 1 88 ? 11.353 -25.781 13.184 1.00 29.58 88 SER A CA 1
ATOM 704 C C . SER A 1 88 ? 11.867 -24.940 12.007 1.00 29.58 88 SER A C 1
ATOM 706 O O . SER A 1 88 ? 11.120 -24.139 11.440 1.00 29.58 88 SER A O 1
ATOM 708 N N . PRO A 1 89 ? 13.132 -25.130 11.586 1.00 34.12 89 PRO A N 1
ATOM 709 C CA . PRO A 1 89 ? 13.660 -24.486 10.393 1.00 34.12 89 PRO A CA 1
ATOM 710 C C . PRO A 1 89 ? 12.889 -24.989 9.169 1.00 34.12 89 PRO A C 1
ATOM 712 O O . PRO A 1 89 ? 12.877 -26.189 8.887 1.00 34.12 89 PRO A O 1
ATOM 715 N N . MET A 1 90 ? 12.256 -24.074 8.426 1.00 33.62 90 MET A N 1
ATOM 716 C CA . MET A 1 90 ? 11.779 -24.365 7.075 1.00 33.62 90 MET A CA 1
ATOM 717 C C . MET A 1 90 ? 12.987 -24.776 6.236 1.00 33.62 90 MET A C 1
ATOM 719 O O . MET A 1 90 ? 13.759 -23.940 5.770 1.00 33.62 90 MET A O 1
ATOM 723 N N . GLN A 1 91 ? 13.158 -26.085 6.071 1.00 29.06 91 GLN A N 1
ATOM 724 C CA . GLN A 1 91 ? 13.987 -26.643 5.021 1.00 29.06 91 GLN A CA 1
ATOM 725 C C . GLN A 1 91 ? 13.474 -26.086 3.696 1.00 29.06 91 GLN A C 1
ATOM 727 O O . GLN A 1 91 ? 12.294 -26.226 3.369 1.00 29.06 91 GLN A O 1
ATOM 732 N N . THR A 1 92 ? 14.369 -25.441 2.956 1.00 34.81 92 THR A N 1
ATOM 733 C CA . THR A 1 92 ? 14.153 -24.945 1.601 1.00 34.81 92 THR A CA 1
ATOM 734 C C . THR A 1 92 ? 13.819 -26.124 0.686 1.00 34.81 92 THR A C 1
ATOM 736 O O . THR A 1 92 ? 14.688 -26.683 0.023 1.00 34.81 92 THR A O 1
ATOM 739 N N . ARG A 1 93 ? 12.553 -26.548 0.661 1.00 33.66 93 ARG A N 1
ATOM 740 C CA . ARG A 1 93 ? 12.028 -27.357 -0.437 1.00 33.66 93 ARG A CA 1
ATOM 741 C C . ARG A 1 93 ? 11.867 -26.425 -1.626 1.00 33.66 93 ARG A C 1
ATOM 743 O O . ARG A 1 93 ? 11.293 -25.350 -1.495 1.00 33.66 93 ARG A O 1
ATOM 750 N N . SER A 1 94 ? 12.421 -26.826 -2.761 1.00 40.22 94 SER A N 1
ATOM 751 C CA . SER A 1 94 ? 12.326 -26.139 -4.046 1.00 40.22 94 SER A CA 1
ATOM 752 C C . SER A 1 94 ? 10.880 -25.717 -4.349 1.00 40.22 94 SER A C 1
ATOM 754 O O . SER A 1 94 ? 10.059 -26.548 -4.728 1.00 40.22 94 SER A O 1
ATOM 756 N N . ILE A 1 95 ? 10.579 -24.421 -4.206 1.00 49.78 95 ILE A N 1
ATOM 757 C CA . ILE A 1 95 ? 9.276 -23.794 -4.531 1.00 49.78 95 ILE A CA 1
ATOM 758 C C . ILE A 1 95 ? 9.111 -23.633 -6.062 1.00 49.78 95 ILE A C 1
ATOM 760 O O . ILE A 1 95 ? 8.203 -22.982 -6.553 1.00 49.78 95 ILE A O 1
ATOM 764 N N . SER A 1 96 ? 9.968 -24.247 -6.877 1.00 44.97 96 SER A N 1
ATOM 765 C CA . SER A 1 96 ? 10.039 -23.970 -8.314 1.00 44.97 96 SER A CA 1
ATOM 766 C C . SER A 1 96 ? 8.991 -24.691 -9.176 1.00 44.97 96 SER A C 1
ATOM 768 O O . SER A 1 96 ? 9.262 -24.909 -10.352 1.00 44.97 96 SER A O 1
ATOM 770 N N . GLN A 1 97 ? 7.823 -25.084 -8.646 1.00 49.28 97 GLN A N 1
ATOM 771 C CA . GLN A 1 97 ? 6.781 -25.747 -9.459 1.00 49.28 97 GLN A CA 1
ATOM 772 C C . GLN A 1 97 ? 5.315 -25.400 -9.150 1.00 49.28 97 GLN A C 1
ATOM 774 O O . GLN A 1 97 ? 4.434 -25.885 -9.855 1.00 49.28 97 GLN A O 1
ATOM 779 N N . GLN A 1 98 ? 5.007 -24.557 -8.163 1.00 60.44 98 GLN A N 1
ATOM 780 C CA . GLN A 1 98 ? 3.641 -24.045 -7.993 1.00 60.44 98 GLN A CA 1
ATOM 781 C C . GLN A 1 98 ? 3.650 -22.557 -8.331 1.00 60.44 98 GLN A C 1
ATOM 783 O O . GLN A 1 98 ? 4.457 -21.818 -7.775 1.00 60.44 98 GLN A O 1
ATOM 788 N N . GLY A 1 99 ? 2.810 -22.145 -9.287 1.00 82.38 99 GLY A N 1
ATOM 789 C CA . GLY A 1 99 ? 2.627 -20.738 -9.660 1.00 82.38 99 GLY A CA 1
ATOM 790 C C . GLY A 1 99 ? 2.181 -19.866 -8.480 1.00 82.38 99 GLY A C 1
ATOM 791 O O . GLY A 1 99 ? 2.051 -20.345 -7.352 1.00 82.38 99 GLY A O 1
ATOM 792 N N . TYR A 1 100 ? 1.945 -18.578 -8.729 1.00 94.50 100 TYR A N 1
ATOM 793 C CA . TYR A 1 100 ? 1.662 -17.607 -7.673 1.00 94.50 100 TYR A CA 1
ATOM 794 C C . TYR A 1 100 ? 0.494 -18.023 -6.755 1.00 94.50 100 TYR A C 1
ATOM 796 O O . TYR A 1 100 ? -0.659 -18.152 -7.170 1.00 94.50 100 TYR A O 1
ATOM 804 N N . ARG A 1 101 ? 0.795 -18.214 -5.466 1.00 96.25 101 ARG A N 1
ATOM 805 C CA . ARG A 1 101 ? -0.153 -18.575 -4.406 1.00 96.25 101 ARG A CA 1
ATOM 806 C C . ARG A 1 101 ? -0.776 -17.328 -3.795 1.00 96.25 101 ARG A C 1
ATOM 808 O O . ARG A 1 101 ? -0.380 -16.862 -2.725 1.00 96.25 101 ARG A O 1
ATOM 815 N N . ARG A 1 102 ? -1.788 -16.812 -4.487 1.00 96.56 102 ARG A N 1
ATOM 816 C CA . ARG A 1 102 ? -2.581 -15.632 -4.099 1.00 96.56 102 ARG A CA 1
ATOM 817 C C . ARG A 1 102 ? -3.113 -15.707 -2.669 1.00 96.56 102 ARG A C 1
ATOM 819 O O . ARG A 1 102 ? -3.040 -14.731 -1.929 1.00 96.56 102 ARG A O 1
ATOM 826 N N . ASP A 1 103 ? -3.573 -16.882 -2.249 1.00 92.44 103 ASP A N 1
ATOM 827 C CA . ASP A 1 103 ? -4.072 -17.131 -0.895 1.00 92.44 103 ASP A CA 1
ATOM 828 C C . ASP A 1 103 ? -3.008 -16.874 0.186 1.00 92.44 103 ASP A C 1
ATOM 830 O O . ASP A 1 103 ? -3.309 -16.300 1.233 1.00 92.44 103 ASP A O 1
ATOM 834 N N . LEU A 1 104 ? -1.749 -17.239 -0.079 1.00 95.38 104 LEU A N 1
ATOM 835 C CA . LEU A 1 104 ? -0.638 -17.006 0.845 1.00 95.38 104 LEU A CA 1
ATOM 836 C C . LEU A 1 104 ? -0.207 -15.538 0.861 1.00 95.38 104 LEU A C 1
ATOM 838 O O . LEU A 1 104 ? 0.091 -15.013 1.935 1.00 95.38 104 LEU A O 1
ATOM 842 N N . ALA A 1 105 ? -0.227 -14.865 -0.293 1.00 98.00 105 ALA A N 1
ATOM 843 C CA . ALA A 1 105 ? 0.053 -13.434 -0.379 1.00 98.00 105 ALA A CA 1
ATOM 844 C C . ALA A 1 105 ? -0.976 -12.609 0.410 1.00 98.00 105 ALA A C 1
ATOM 846 O O . ALA A 1 105 ? -0.598 -11.762 1.223 1.00 98.00 105 ALA A O 1
ATOM 847 N N . VAL A 1 106 ? -2.269 -12.911 0.244 1.00 97.44 106 VAL A N 1
ATOM 848 C CA . VAL A 1 106 ? -3.352 -12.268 1.004 1.00 97.44 106 VAL A CA 1
ATOM 849 C C . VAL A 1 106 ? -3.244 -12.577 2.491 1.00 97.44 106 VAL A C 1
ATOM 851 O O . VAL A 1 106 ? -3.306 -11.663 3.309 1.00 97.44 106 VAL A O 1
ATOM 854 N N . ARG A 1 107 ? -3.005 -13.840 2.865 1.00 94.81 107 ARG A N 1
ATOM 855 C CA . ARG A 1 107 ? -2.826 -14.214 4.274 1.00 94.81 107 ARG A CA 1
ATOM 856 C C . ARG A 1 107 ? -1.664 -13.462 4.917 1.00 94.81 107 ARG A C 1
ATOM 858 O O . ARG A 1 107 ? -1.788 -13.014 6.054 1.00 94.81 107 ARG A O 1
ATOM 865 N N . TYR A 1 108 ? -0.544 -13.322 4.211 1.00 97.00 108 TYR A N 1
ATOM 866 C CA . TYR A 1 108 ? 0.588 -12.535 4.690 1.00 97.00 108 TYR A CA 1
ATOM 867 C C . TYR A 1 108 ? 0.189 -11.071 4.897 1.00 97.00 108 TYR A C 1
ATOM 869 O O . TYR A 1 108 ? 0.454 -10.505 5.959 1.00 97.00 108 TYR A O 1
ATOM 877 N N . ALA A 1 109 ? -0.494 -10.482 3.912 1.00 97.62 109 ALA A N 1
ATOM 878 C CA . ALA A 1 109 ? -0.959 -9.104 3.977 1.00 97.62 109 ALA A CA 1
ATOM 879 C C . ALA A 1 109 ? -1.923 -8.869 5.151 1.00 97.62 109 ALA A C 1
ATOM 881 O O . ALA A 1 109 ? -1.837 -7.837 5.809 1.00 97.62 109 ALA A O 1
ATOM 882 N N . ASP A 1 110 ? -2.814 -9.816 5.446 1.00 95.06 110 ASP A N 1
ATOM 883 C CA . ASP A 1 110 ? -3.765 -9.735 6.561 1.00 95.06 110 ASP A CA 1
ATOM 884 C C . ASP A 1 110 ? -3.126 -9.931 7.939 1.00 95.06 110 ASP A C 1
ATOM 886 O O . ASP A 1 110 ? -3.649 -9.419 8.925 1.00 95.06 110 ASP A O 1
ATOM 890 N N . ILE A 1 111 ? -2.010 -10.656 8.033 1.00 91.12 111 ILE A N 1
ATOM 891 C CA . ILE A 1 111 ? -1.266 -10.821 9.291 1.00 91.12 111 ILE A CA 1
ATOM 892 C C . ILE A 1 111 ? -0.420 -9.578 9.581 1.00 91.12 111 ILE A C 1
ATOM 894 O O . ILE A 1 111 ? -0.349 -9.126 10.723 1.00 91.12 111 ILE A O 1
ATOM 898 N N . HIS A 1 112 ? 0.225 -9.026 8.553 1.00 92.44 112 HIS A N 1
ATOM 899 C CA . HIS A 1 112 ? 1.260 -8.008 8.718 1.00 92.44 112 HIS A CA 1
ATOM 900 C C . HIS A 1 112 ? 0.800 -6.570 8.467 1.00 92.44 112 HIS A C 1
ATOM 902 O O . HIS A 1 112 ? 1.609 -5.669 8.654 1.00 92.44 112 HIS A O 1
ATOM 908 N N . TRP A 1 113 ? -0.474 -6.330 8.132 1.00 93.44 113 TRP A N 1
ATOM 909 C CA . TRP A 1 113 ? -1.003 -5.001 7.777 1.00 93.44 113 TRP A CA 1
ATOM 910 C C . TRP A 1 113 ? -0.685 -3.875 8.781 1.00 93.44 113 TRP A C 1
ATOM 912 O O . TRP A 1 113 ? -0.558 -2.723 8.374 1.00 93.44 113 TRP A O 1
ATOM 922 N N . ASN A 1 114 ? -0.573 -4.190 10.080 1.00 87.69 114 ASN A N 1
ATOM 923 C CA . ASN A 1 114 ? -0.229 -3.241 11.148 1.00 87.69 114 ASN A CA 1
ATOM 924 C C . ASN A 1 114 ? 1.062 -3.589 11.906 1.00 87.69 114 ASN A C 1
ATOM 926 O O . ASN A 1 114 ? 1.444 -2.887 12.847 1.00 87.69 114 ASN A O 1
ATOM 930 N N . SER A 1 115 ? 1.746 -4.671 11.523 1.00 85.12 115 SER A N 1
ATOM 931 C CA . SER A 1 115 ? 2.927 -5.170 12.226 1.00 85.12 115 SER A CA 1
ATOM 932 C C . SER A 1 115 ? 4.026 -5.593 11.240 1.00 85.12 115 SER A C 1
ATOM 934 O O . SER A 1 115 ? 3.871 -6.561 10.492 1.00 85.12 115 SER A O 1
ATOM 936 N N . PRO A 1 116 ? 5.180 -4.897 11.225 1.00 84.94 116 PRO A N 1
ATOM 937 C CA . PRO A 1 116 ? 6.275 -5.249 10.330 1.00 84.94 116 PRO A CA 1
ATOM 938 C C . PRO A 1 116 ? 6.807 -6.652 10.621 1.00 84.94 116 PRO A C 1
ATOM 940 O O . PRO A 1 116 ? 7.057 -6.995 11.778 1.00 84.94 116 PRO A O 1
ATOM 943 N N . ASN A 1 117 ? 7.065 -7.441 9.578 1.00 89.31 117 ASN A N 1
ATOM 944 C CA . ASN A 1 117 ? 7.741 -8.724 9.737 1.00 89.31 117 ASN A CA 1
ATOM 945 C C . ASN A 1 117 ? 9.237 -8.506 10.069 1.00 89.31 117 ASN A C 1
ATOM 947 O O . ASN A 1 117 ? 9.959 -7.934 9.247 1.00 89.31 117 ASN A O 1
ATOM 951 N N . PRO A 1 118 ? 9.747 -9.003 11.217 1.00 88.69 118 PRO A N 1
ATOM 952 C CA . PRO A 1 118 ? 11.142 -8.820 11.636 1.00 88.69 118 PRO A CA 1
ATOM 953 C C . PRO A 1 118 ? 12.177 -9.539 10.751 1.00 88.69 118 PRO A C 1
ATOM 955 O O . PRO A 1 118 ? 13.382 -9.341 10.921 1.00 88.69 118 PRO A O 1
ATOM 958 N N . GLN A 1 119 ? 11.748 -10.391 9.816 1.00 88.94 119 GLN A N 1
ATOM 959 C CA . GLN A 1 119 ? 12.630 -10.992 8.811 1.00 88.94 119 GLN A CA 1
ATOM 960 C C . GLN A 1 119 ? 13.080 -9.992 7.739 1.00 88.94 119 GLN A C 1
ATOM 962 O O . GLN A 1 119 ? 14.076 -10.246 7.058 1.00 88.94 119 GLN A O 1
ATOM 967 N N . TYR A 1 120 ? 12.396 -8.854 7.622 1.00 91.88 120 TYR A N 1
ATOM 968 C CA . TYR A 1 120 ? 12.696 -7.805 6.661 1.00 91.88 120 TYR A CA 1
ATOM 969 C C . TYR A 1 120 ? 12.999 -6.494 7.375 1.00 91.88 120 TYR A C 1
ATOM 971 O O . TYR A 1 120 ? 12.484 -6.194 8.454 1.00 91.88 120 TYR A O 1
ATOM 979 N N . ARG A 1 121 ? 13.827 -5.667 6.744 1.00 91.00 121 ARG A N 1
ATOM 980 C CA . ARG A 1 121 ? 14.044 -4.297 7.178 1.00 91.00 121 ARG A CA 1
ATOM 981 C C . ARG A 1 121 ? 12.739 -3.522 7.042 1.00 91.00 121 ARG A C 1
ATOM 983 O O . ARG A 1 121 ? 12.109 -3.541 5.988 1.00 91.00 121 ARG A O 1
ATOM 990 N N . TYR A 1 122 ? 12.371 -2.812 8.101 1.00 88.94 122 TYR A N 1
ATOM 991 C CA . TYR A 1 122 ? 11.267 -1.863 8.077 1.00 88.94 122 TYR A CA 1
ATOM 992 C C . TYR A 1 122 ? 11.776 -0.474 7.679 1.00 88.94 122 TYR A C 1
ATOM 994 O O . TYR A 1 122 ? 12.763 0.014 8.237 1.00 88.94 122 TYR A O 1
ATOM 1002 N N . PHE A 1 123 ? 11.102 0.158 6.722 1.00 87.12 123 PHE A N 1
ATOM 1003 C CA . PHE A 1 123 ? 11.362 1.534 6.307 1.00 87.12 123 PHE A CA 1
ATOM 1004 C C . PHE A 1 123 ? 10.272 2.408 6.918 1.00 87.12 123 PHE A C 1
ATOM 1006 O O . PHE A 1 123 ? 9.129 2.285 6.521 1.00 87.12 123 PHE A O 1
ATOM 1013 N N . SER A 1 124 ? 10.573 3.249 7.909 1.00 77.38 124 SER A N 1
ATOM 1014 C CA . SER A 1 124 ? 9.514 3.987 8.623 1.00 77.38 124 SER A CA 1
ATOM 1015 C C . SER A 1 124 ? 8.684 4.910 7.731 1.00 77.38 124 SER A C 1
ATOM 1017 O O . SER A 1 124 ? 7.523 5.141 8.057 1.00 77.38 124 SER A O 1
ATOM 1019 N N . GLU A 1 125 ? 9.283 5.363 6.629 1.00 73.31 125 GLU A N 1
ATOM 1020 C CA . GLU A 1 125 ? 8.768 6.438 5.783 1.00 73.31 125 GLU A CA 1
ATOM 1021 C C . GLU A 1 125 ? 8.084 5.877 4.528 1.00 73.31 125 GLU A C 1
ATOM 1023 O O . GLU A 1 125 ? 6.879 6.013 4.318 1.00 73.31 125 GLU A O 1
ATOM 1028 N N . ASP A 1 126 ? 8.813 5.056 3.773 1.00 79.75 126 ASP A N 1
ATOM 1029 C CA . ASP A 1 126 ? 8.367 4.548 2.474 1.00 79.75 126 ASP A CA 1
ATOM 1030 C C . ASP A 1 126 ? 8.251 3.017 2.453 1.00 79.75 126 ASP A C 1
ATOM 1032 O O . ASP A 1 126 ? 8.863 2.328 1.635 1.00 79.75 126 ASP A O 1
ATOM 1036 N N . ASN A 1 127 ? 7.482 2.431 3.379 1.00 90.25 127 ASN A N 1
ATOM 1037 C CA . ASN A 1 127 ? 7.387 0.968 3.468 1.00 90.25 127 ASN A CA 1
ATOM 1038 C C . ASN A 1 127 ? 6.400 0.322 2.491 1.00 90.25 127 ASN A C 1
ATOM 1040 O O . ASN A 1 127 ? 6.327 -0.908 2.478 1.00 90.25 127 ASN A O 1
ATOM 1044 N N . CYS A 1 128 ? 5.610 1.092 1.736 1.00 94.12 128 CYS A N 1
ATOM 1045 C CA . CYS A 1 128 ? 4.533 0.544 0.904 1.00 94.12 128 CYS A CA 1
ATOM 1046 C C . CYS A 1 128 ? 5.024 -0.619 0.026 1.00 94.12 128 CYS A C 1
ATOM 1048 O O . CYS A 1 128 ? 4.609 -1.759 0.207 1.00 94.12 128 CYS A O 1
ATOM 1050 N N . THR A 1 129 ? 6.018 -0.372 -0.822 1.00 97.94 129 THR A N 1
ATOM 1051 C CA . THR A 1 129 ? 6.531 -1.356 -1.787 1.00 97.94 129 THR A CA 1
ATOM 1052 C C . THR A 1 129 ? 7.290 -2.497 -1.121 1.00 97.94 129 THR A C 1
ATOM 1054 O O . THR A 1 129 ? 7.193 -3.633 -1.574 1.00 97.94 129 THR A O 1
ATOM 1057 N N . ASN A 1 130 ? 7.998 -2.225 -0.021 1.00 97.69 130 ASN A N 1
ATOM 1058 C CA . ASN A 1 130 ? 8.653 -3.275 0.756 1.00 97.69 130 ASN A CA 1
ATOM 1059 C C . ASN A 1 130 ? 7.624 -4.269 1.313 1.00 97.69 130 ASN A C 1
ATOM 1061 O O . ASN A 1 130 ? 7.835 -5.474 1.238 1.00 97.69 130 ASN A O 1
ATOM 1065 N N . PHE A 1 131 ? 6.495 -3.777 1.829 1.00 98.06 131 PHE A N 1
ATOM 1066 C CA . PHE A 1 131 ? 5.396 -4.625 2.286 1.00 98.06 131 PHE A CA 1
ATOM 1067 C C . PHE A 1 131 ? 4.751 -5.401 1.134 1.00 98.06 131 PHE A C 1
ATOM 1069 O O . PHE A 1 131 ? 4.607 -6.618 1.243 1.00 98.06 131 PHE A O 1
ATOM 1076 N N . ILE A 1 132 ? 4.438 -4.744 0.009 1.00 98.50 132 ILE A N 1
ATOM 1077 C CA . ILE A 1 132 ? 3.859 -5.433 -1.157 1.00 98.50 132 ILE A CA 1
ATOM 1078 C C . ILE A 1 132 ? 4.806 -6.520 -1.670 1.00 98.50 132 ILE A C 1
ATOM 1080 O O . ILE A 1 132 ? 4.376 -7.646 -1.907 1.00 98.50 132 ILE A O 1
ATOM 1084 N N . SER A 1 133 ? 6.106 -6.233 -1.747 1.00 98.56 133 SER A N 1
ATOM 1085 C CA . SER A 1 133 ? 7.098 -7.215 -2.187 1.00 98.56 133 SER A CA 1
ATOM 1086 C C . SER A 1 133 ? 7.166 -8.427 -1.255 1.00 98.56 133 SER A C 1
ATOM 1088 O O . SER A 1 133 ? 7.262 -9.561 -1.719 1.00 98.56 133 SER A O 1
ATOM 1090 N N . GLN A 1 134 ? 7.043 -8.221 0.058 1.00 98.38 134 GLN A N 1
ATOM 1091 C CA . GLN A 1 134 ? 6.948 -9.325 1.015 1.00 98.38 134 GLN A CA 1
ATOM 1092 C C . GLN A 1 134 ? 5.683 -10.165 0.813 1.00 98.38 134 GLN A C 1
ATOM 1094 O O . GLN A 1 134 ? 5.774 -11.388 0.849 1.00 98.38 134 GLN A O 1
ATOM 1099 N N . CYS A 1 135 ? 4.530 -9.537 0.559 1.00 98.50 135 CYS A N 1
ATOM 1100 C CA . CYS A 1 135 ? 3.278 -10.252 0.295 1.00 98.50 135 CYS A CA 1
ATOM 1101 C C . CYS A 1 135 ? 3.399 -11.125 -0.961 1.00 98.50 135 CYS A C 1
ATOM 1103 O O . CYS A 1 135 ? 3.136 -12.325 -0.923 1.00 98.50 135 CYS A O 1
ATOM 1105 N N . VAL A 1 136 ? 3.877 -10.535 -2.059 1.00 98.25 136 VAL A N 1
ATOM 1106 C CA . VAL A 1 136 ? 4.079 -11.224 -3.340 1.00 98.25 136 VAL A CA 1
ATOM 1107 C C . VAL A 1 136 ? 5.082 -12.375 -3.191 1.00 98.25 136 VAL A C 1
ATOM 1109 O O . VAL A 1 136 ? 4.857 -13.475 -3.695 1.00 98.25 136 VAL A O 1
ATOM 1112 N N . HIS A 1 137 ? 6.161 -12.169 -2.432 1.00 97.81 137 HIS A N 1
ATOM 1113 C CA . HIS A 1 137 ? 7.143 -13.216 -2.155 1.00 97.81 137 HIS A CA 1
ATOM 1114 C C . HIS A 1 137 ? 6.586 -14.339 -1.269 1.00 97.81 137 HIS A C 1
ATOM 1116 O O . HIS A 1 137 ? 6.862 -15.510 -1.521 1.00 97.81 137 HIS A O 1
ATOM 1122 N N . ALA A 1 138 ? 5.765 -14.013 -0.266 1.00 96.81 138 ALA A N 1
ATOM 1123 C CA . ALA A 1 138 ? 5.061 -15.002 0.550 1.00 96.81 138 ALA A CA 1
ATOM 1124 C C . ALA A 1 138 ? 4.069 -15.839 -0.278 1.00 96.81 138 ALA A C 1
ATOM 1126 O O . ALA A 1 138 ? 3.824 -17.000 0.047 1.00 96.81 138 ALA A O 1
ATOM 1127 N N . GLY A 1 139 ? 3.572 -15.287 -1.391 1.00 96.19 139 GLY A N 1
ATOM 1128 C CA . GLY A 1 139 ? 2.848 -16.013 -2.436 1.00 96.19 139 GLY A CA 1
ATOM 1129 C C . GLY A 1 139 ? 3.709 -16.961 -3.282 1.00 96.19 139 GLY A C 1
ATOM 1130 O O . GLY A 1 139 ? 3.207 -17.552 -4.233 1.00 96.19 139 GLY A O 1
ATOM 1131 N N . GLY A 1 140 ? 4.993 -17.139 -2.966 1.00 94.25 140 GLY A N 1
ATOM 1132 C CA . GLY A 1 140 ? 5.862 -18.142 -3.585 1.00 94.25 140 GLY A CA 1
ATOM 1133 C C . GLY A 1 140 ? 6.651 -17.664 -4.804 1.00 94.25 140 GLY A C 1
ATOM 1134 O O . GLY A 1 140 ? 7.381 -18.462 -5.389 1.00 94.25 140 GLY A O 1
ATOM 1135 N N . ILE A 1 141 ? 6.566 -16.382 -5.179 1.00 94.44 141 ILE A N 1
ATOM 1136 C CA . ILE A 1 141 ? 7.342 -15.855 -6.308 1.00 94.44 141 ILE A CA 1
ATOM 1137 C C . ILE A 1 141 ? 8.825 -15.729 -5.916 1.00 94.44 141 ILE A C 1
ATOM 1139 O O . ILE A 1 141 ? 9.153 -15.071 -4.916 1.00 94.44 141 ILE A O 1
ATOM 1143 N N . PRO A 1 142 ? 9.747 -16.348 -6.680 1.00 93.06 142 PRO A N 1
ATOM 1144 C CA . PRO A 1 142 ? 11.167 -16.322 -6.366 1.00 93.06 142 PRO A CA 1
ATOM 1145 C C . PRO A 1 142 ? 11.763 -14.932 -6.600 1.00 93.06 142 PRO A C 1
ATOM 1147 O O . PRO A 1 142 ? 11.411 -14.226 -7.543 1.00 93.06 142 PRO A O 1
ATOM 1150 N N . MET A 1 143 ? 12.714 -14.558 -5.746 1.00 94.75 143 MET A N 1
ATOM 1151 C CA . MET A 1 143 ? 13.465 -13.316 -5.906 1.00 94.75 143 MET A CA 1
ATOM 1152 C C . MET A 1 143 ? 14.512 -13.439 -7.012 1.00 94.75 143 MET A C 1
ATOM 1154 O O . MET A 1 143 ? 15.244 -14.425 -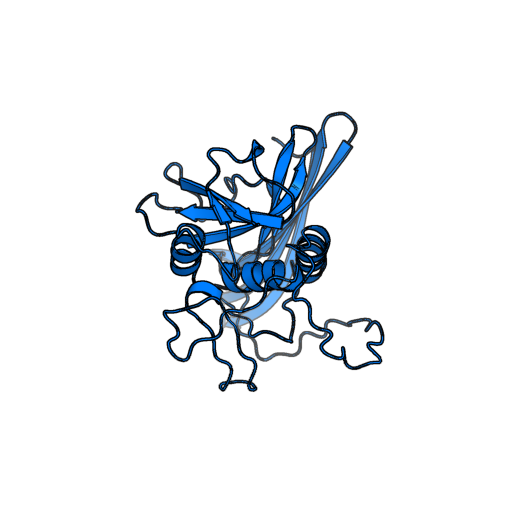7.088 1.00 94.75 143 MET A O 1
ATOM 1158 N N . GLU A 1 144 ? 14.667 -12.379 -7.795 1.00 94.44 144 GLU A N 1
ATOM 1159 C CA . GLU A 1 144 ? 15.687 -12.278 -8.836 1.00 94.44 144 GLU A CA 1
ATOM 1160 C C . GLU A 1 144 ? 16.897 -11.499 -8.324 1.00 94.44 144 GLU A C 1
ATOM 1162 O O . GLU A 1 144 ? 17.029 -10.297 -8.557 1.00 94.44 144 GLU A O 1
ATOM 1167 N N . VAL A 1 145 ? 17.772 -12.173 -7.580 1.00 94.50 145 VAL A N 1
ATOM 1168 C CA . VAL A 1 145 ? 18.940 -11.541 -6.956 1.00 94.50 145 VAL A CA 1
ATOM 1169 C C . VAL A 1 145 ? 19.929 -11.025 -8.003 1.00 94.50 145 VAL A C 1
ATOM 1171 O O . VAL A 1 145 ? 20.335 -11.740 -8.913 1.00 94.50 145 VAL A O 1
ATOM 1174 N N . SER A 1 146 ? 20.398 -9.791 -7.815 1.00 93.88 146 SER A N 1
ATOM 1175 C CA . SER A 1 146 ? 21.413 -9.155 -8.657 1.00 93.88 146 SER A CA 1
ATOM 1176 C C . SER A 1 146 ? 22.446 -8.417 -7.804 1.00 93.88 146 SER A C 1
ATOM 1178 O O . SER A 1 146 ? 22.150 -7.927 -6.721 1.00 93.88 146 SER A O 1
ATOM 1180 N N . ASN A 1 147 ? 23.678 -8.276 -8.299 1.00 92.25 147 ASN A N 1
ATOM 1181 C CA . ASN A 1 147 ? 24.685 -7.443 -7.632 1.00 92.25 147 ASN A CA 1
ATOM 1182 C C . ASN A 1 147 ? 24.449 -5.936 -7.827 1.00 92.25 147 ASN A C 1
ATOM 1184 O O . ASN A 1 147 ? 24.948 -5.140 -7.032 1.00 92.25 147 ASN A O 1
ATOM 1188 N N . ASN A 1 148 ? 23.676 -5.555 -8.848 1.00 94.38 148 ASN A N 1
ATOM 1189 C CA . ASN A 1 148 ? 23.246 -4.184 -9.108 1.00 94.38 148 ASN A CA 1
ATOM 1190 C C . ASN A 1 148 ? 21.833 -3.961 -8.523 1.00 94.38 148 ASN A C 1
ATOM 1192 O O . ASN A 1 148 ? 20.913 -4.662 -8.959 1.00 94.38 148 ASN A O 1
ATOM 1196 N N . PRO A 1 149 ? 21.632 -2.997 -7.599 1.00 94.06 149 PRO A N 1
ATOM 1197 C CA . PRO A 1 149 ? 20.325 -2.720 -6.990 1.00 94.06 149 PRO A CA 1
ATOM 1198 C C . PRO A 1 149 ? 19.282 -2.176 -7.982 1.00 94.06 149 PRO A C 1
ATOM 1200 O O . PRO A 1 149 ? 18.086 -2.282 -7.732 1.00 94.06 149 PRO A O 1
ATOM 1203 N N . GLY A 1 150 ? 19.696 -1.646 -9.135 1.00 95.25 150 GLY A N 1
ATOM 1204 C CA . GLY A 1 150 ? 18.792 -1.239 -10.215 1.00 95.25 150 GLY A CA 1
ATOM 1205 C C . GLY A 1 150 ? 18.261 -2.392 -11.073 1.00 95.25 150 GLY A C 1
ATOM 1206 O O . GLY A 1 150 ? 17.552 -2.142 -12.044 1.00 95.25 150 GLY A O 1
ATOM 1207 N N . LYS A 1 151 ? 18.618 -3.648 -10.769 1.00 93.81 151 LYS A N 1
ATOM 1208 C CA . LYS A 1 151 ? 18.191 -4.835 -11.523 1.00 93.81 151 LYS A CA 1
ATOM 1209 C C . LYS A 1 151 ? 17.592 -5.900 -10.606 1.00 93.81 151 LYS A C 1
ATOM 1211 O O . LYS A 1 151 ? 18.021 -6.058 -9.462 1.00 93.81 151 LYS A O 1
ATOM 1216 N N . GLY A 1 152 ? 16.663 -6.666 -11.174 1.00 95.69 152 GLY A N 1
ATOM 1217 C CA . GLY A 1 152 ? 15.950 -7.743 -10.492 1.00 95.69 152 GLY A CA 1
ATOM 1218 C C . GLY A 1 152 ? 14.855 -7.228 -9.562 1.00 95.69 152 GLY A C 1
ATOM 1219 O O . GLY A 1 152 ? 14.534 -6.041 -9.573 1.00 95.69 152 GLY A O 1
ATOM 1220 N N . TRP A 1 153 ? 14.303 -8.131 -8.763 1.00 97.88 153 TRP A N 1
ATOM 1221 C CA . TRP A 1 153 ? 13.353 -7.866 -7.685 1.00 97.88 153 TRP A CA 1
ATOM 1222 C C . TRP A 1 153 ? 13.727 -8.777 -6.519 1.00 97.88 153 TRP A C 1
ATOM 1224 O O . TRP A 1 153 ? 13.541 -9.992 -6.590 1.00 97.88 153 TRP A O 1
ATOM 1234 N N . TRP A 1 154 ? 14.394 -8.217 -5.507 1.00 97.81 154 TRP A N 1
ATOM 1235 C CA . TRP A 1 154 ? 15.025 -9.028 -4.471 1.00 97.81 154 TRP A CA 1
ATOM 1236 C C . TRP A 1 154 ? 15.324 -8.271 -3.182 1.00 97.81 154 TRP A C 1
ATOM 1238 O O . TRP A 1 154 ? 15.604 -7.071 -3.171 1.00 97.81 154 TRP A O 1
ATOM 1248 N N . TYR A 1 155 ? 15.380 -9.047 -2.104 1.00 97.12 155 TYR A N 1
ATOM 1249 C CA . TYR A 1 155 ? 15.866 -8.661 -0.792 1.00 97.12 155 TYR A CA 1
ATOM 1250 C C . TYR A 1 155 ? 16.820 -9.731 -0.261 1.00 97.12 155 TYR A C 1
ATOM 1252 O O . TYR A 1 155 ? 16.554 -10.926 -0.334 1.00 97.12 155 TYR A O 1
ATOM 1260 N N . GLN A 1 156 ? 17.947 -9.311 0.298 1.00 94.75 156 GLN A N 1
ATOM 1261 C CA . GLN A 1 156 ? 18.922 -10.180 0.941 1.00 94.75 156 GLN A CA 1
ATOM 1262 C C . GLN A 1 156 ? 19.141 -9.732 2.374 1.00 94.75 156 GLN A C 1
ATOM 1264 O O . GLN A 1 156 ? 19.782 -8.710 2.635 1.00 94.75 156 GLN A O 1
ATOM 1269 N N . ARG A 1 157 ? 18.677 -10.560 3.306 1.00 91.62 157 ARG A N 1
ATOM 1270 C CA . ARG A 1 157 ? 18.993 -10.408 4.720 1.00 91.62 157 ARG A CA 1
ATOM 1271 C C . ARG A 1 157 ? 20.444 -10.822 4.966 1.00 91.62 157 ARG A C 1
ATOM 1273 O O . ARG A 1 157 ? 20.820 -11.957 4.685 1.00 91.62 157 ARG A O 1
ATOM 1280 N N . ARG A 1 158 ? 21.256 -9.910 5.494 1.00 89.19 158 ARG A N 1
ATOM 1281 C CA . ARG A 1 158 ? 22.643 -10.155 5.930 1.00 89.19 158 ARG A CA 1
ATOM 1282 C C . ARG A 1 158 ? 22.916 -9.666 7.357 1.00 89.19 158 ARG A C 1
ATOM 1284 O O . ARG A 1 158 ? 24.010 -9.876 7.864 1.00 89.19 158 ARG A O 1
ATOM 1291 N N . GLY A 1 159 ? 21.931 -9.044 8.006 1.00 79.31 159 GLY A N 1
ATOM 1292 C CA . GLY A 1 159 ? 21.998 -8.564 9.382 1.00 79.31 159 GLY A CA 1
ATOM 1293 C C . GLY A 1 159 ? 22.169 -7.047 9.466 1.00 79.31 159 GLY A C 1
ATOM 1294 O O . GLY A 1 159 ? 23.178 -6.485 9.039 1.00 79.31 159 GLY A O 1
ATOM 1295 N N . GLY A 1 160 ? 21.188 -6.370 10.069 1.00 75.25 160 GLY A N 1
ATOM 1296 C CA . GLY A 1 160 ? 21.250 -4.948 10.411 1.00 75.25 160 GLY A CA 1
ATOM 1297 C C . GLY A 1 160 ? 21.522 -4.036 9.211 1.00 75.25 160 GLY A C 1
ATOM 1298 O O . GLY A 1 160 ? 20.690 -3.876 8.320 1.00 75.25 160 GLY A O 1
ATOM 1299 N N . ARG A 1 161 ? 22.692 -3.384 9.203 1.00 80.44 161 ARG A N 1
ATOM 1300 C CA . ARG A 1 161 ? 23.116 -2.491 8.108 1.00 80.44 161 ARG A CA 1
ATOM 1301 C C . ARG A 1 161 ? 23.648 -3.236 6.879 1.00 80.44 161 ARG A C 1
ATOM 1303 O O . ARG A 1 161 ? 23.843 -2.598 5.854 1.00 80.44 161 ARG A O 1
ATOM 1310 N N . GLY A 1 162 ? 23.886 -4.544 6.981 1.00 88.56 162 GLY A N 1
ATOM 1311 C CA . GLY A 1 162 ? 24.376 -5.369 5.878 1.00 88.56 162 GLY A CA 1
ATOM 1312 C C . GLY A 1 162 ? 23.290 -5.826 4.905 1.00 88.56 162 GLY A C 1
ATOM 1313 O O . GLY A 1 162 ? 23.630 -6.356 3.848 1.00 88.56 162 GLY A O 1
ATOM 1314 N N . ASP A 1 163 ? 22.010 -5.657 5.250 1.00 92.25 163 ASP A N 1
ATOM 1315 C CA . ASP A 1 163 ? 20.892 -6.018 4.376 1.00 92.25 163 ASP A CA 1
ATOM 1316 C C . ASP A 1 163 ? 20.991 -5.273 3.037 1.00 92.25 163 ASP A C 1
ATOM 1318 O O . ASP A 1 163 ? 21.368 -4.101 2.980 1.00 92.25 163 ASP A O 1
ATOM 1322 N N . ARG A 1 164 ? 20.670 -5.968 1.945 1.00 95.12 164 ARG A N 1
ATOM 1323 C CA . ARG A 1 164 ? 20.725 -5.434 0.576 1.00 95.12 164 ARG A CA 1
ATOM 1324 C C . ARG A 1 164 ? 19.404 -5.698 -0.133 1.00 95.12 164 ARG A C 1
ATOM 1326 O O . ARG A 1 164 ? 18.748 -6.690 0.164 1.00 95.12 164 ARG A O 1
ATOM 1333 N N . TRP A 1 165 ? 19.030 -4.849 -1.080 1.00 97.25 165 TRP A N 1
ATOM 1334 C CA . TRP A 1 165 ? 17.784 -4.986 -1.837 1.00 97.25 165 TRP A CA 1
ATOM 1335 C C . TRP A 1 165 ? 17.873 -4.279 -3.192 1.00 97.25 165 TRP A C 1
ATOM 1337 O O . TRP A 1 165 ? 18.753 -3.436 -3.402 1.00 97.25 165 TRP A O 1
ATOM 1347 N N . SER A 1 166 ? 16.961 -4.611 -4.108 1.00 97.94 166 SER A N 1
ATOM 1348 C CA . SER A 1 166 ? 16.754 -3.845 -5.340 1.00 97.94 166 SER A CA 1
ATOM 1349 C C . SER A 1 166 ? 15.855 -2.631 -5.118 1.00 97.94 166 SER A C 1
ATOM 1351 O O . SER A 1 166 ? 14.999 -2.624 -4.235 1.00 97.94 166 SER A O 1
ATOM 1353 N N . TYR A 1 167 ? 15.971 -1.614 -5.975 1.00 97.69 167 TYR A N 1
ATOM 1354 C CA . TYR A 1 167 ? 15.048 -0.476 -5.958 1.00 97.69 167 TYR A CA 1
ATOM 1355 C C . TYR A 1 167 ? 13.604 -0.911 -6.208 1.00 97.69 167 TYR A C 1
ATOM 1357 O O . TYR A 1 167 ? 12.700 -0.392 -5.569 1.00 97.69 167 TYR A O 1
ATOM 1365 N N . SER A 1 168 ? 13.381 -1.888 -7.085 1.00 97.62 168 SER A N 1
ATOM 1366 C CA . SER A 1 168 ? 12.059 -2.478 -7.329 1.00 97.62 168 SER A CA 1
ATOM 1367 C C . SER A 1 168 ? 11.461 -3.172 -6.100 1.00 97.62 168 SER A C 1
ATOM 1369 O O . SER A 1 168 ? 10.250 -3.306 -6.036 1.00 97.62 168 SER A O 1
ATOM 1371 N N . TRP A 1 169 ? 12.264 -3.599 -5.118 1.00 98.38 169 TRP A N 1
ATOM 1372 C CA . TRP A 1 169 ? 11.746 -4.202 -3.885 1.00 98.38 169 TRP A CA 1
ATOM 1373 C C . TRP A 1 169 ? 11.191 -3.152 -2.910 1.00 98.38 169 TRP A C 1
ATOM 1375 O O . TRP A 1 169 ? 10.289 -3.447 -2.131 1.00 98.38 169 TRP A O 1
ATOM 1385 N N . THR A 1 170 ? 11.710 -1.917 -2.920 1.00 97.00 170 THR A N 1
ATOM 1386 C CA . THR A 1 170 ? 11.388 -0.910 -1.885 1.00 97.00 170 THR A CA 1
ATOM 1387 C C . THR A 1 170 ? 10.815 0.405 -2.402 1.00 97.00 170 THR A C 1
ATOM 1389 O O . THR A 1 170 ? 10.200 1.120 -1.622 1.00 97.00 170 THR A O 1
ATOM 1392 N N . VAL A 1 171 ? 11.001 0.760 -3.675 1.00 97.44 171 VAL A N 1
ATOM 1393 C CA . VAL A 1 171 ? 10.622 2.072 -4.231 1.00 97.44 171 VAL A CA 1
ATOM 1394 C C . VAL A 1 171 ? 9.439 1.925 -5.179 1.00 97.44 171 VAL A C 1
ATOM 1396 O O . VAL A 1 171 ? 9.512 1.158 -6.139 1.00 97.44 171 VAL A O 1
ATOM 1399 N N . ALA A 1 172 ? 8.385 2.716 -4.956 1.00 97.75 172 ALA A N 1
ATOM 1400 C CA . ALA A 1 172 ? 7.117 2.558 -5.664 1.00 97.75 172 ALA A CA 1
ATOM 1401 C C . ALA A 1 172 ? 7.242 2.689 -7.183 1.00 97.75 172 ALA A C 1
ATOM 1403 O O . ALA A 1 172 ? 6.848 1.782 -7.917 1.00 97.75 172 ALA A O 1
ATOM 1404 N N . HIS A 1 173 ? 7.893 3.757 -7.639 1.00 98.25 173 HIS A N 1
ATOM 1405 C CA . HIS A 1 173 ? 8.146 3.987 -9.056 1.00 98.25 173 HIS A CA 1
ATOM 1406 C C . HIS A 1 173 ? 8.961 2.865 -9.712 1.00 98.25 173 HIS A C 1
ATOM 1408 O O . HIS A 1 173 ? 8.623 2.388 -10.793 1.00 98.25 173 HIS A O 1
ATOM 1414 N N . SER A 1 174 ? 10.011 2.393 -9.039 1.00 98.19 174 SER A N 1
ATOM 1415 C CA . SER A 1 174 ? 10.853 1.309 -9.552 1.00 98.19 174 SER A CA 1
ATOM 1416 C C . SER A 1 174 ? 10.101 -0.020 -9.632 1.00 98.19 174 SER A C 1
ATOM 1418 O O . SER A 1 174 ? 10.355 -0.801 -10.546 1.00 98.19 174 SER A O 1
ATOM 1420 N N . PHE A 1 175 ? 9.179 -0.283 -8.702 1.00 98.56 175 PHE A N 1
ATOM 1421 C CA . PHE A 1 175 ? 8.324 -1.469 -8.741 1.00 98.56 175 PHE A CA 1
ATOM 1422 C C . PHE A 1 175 ? 7.306 -1.398 -9.877 1.00 98.56 175 PHE A C 1
ATOM 1424 O O . PHE A 1 175 ? 7.203 -2.354 -10.638 1.00 98.56 175 PHE A O 1
ATOM 1431 N N . TYR A 1 176 ? 6.650 -0.249 -10.074 1.00 98.56 176 TYR A N 1
ATOM 1432 C CA . TYR A 1 176 ? 5.780 -0.015 -11.231 1.00 98.56 176 TYR A CA 1
ATOM 1433 C C . TYR A 1 176 ? 6.508 -0.296 -12.553 1.00 98.56 176 TYR A C 1
ATOM 1435 O O . TYR A 1 176 ? 6.024 -1.065 -13.381 1.00 98.56 176 TYR A O 1
ATOM 1443 N N . LEU A 1 177 ? 7.696 0.291 -12.748 1.00 98.19 177 LEU A N 1
ATOM 1444 C CA . LEU A 1 177 ? 8.483 0.084 -13.969 1.00 98.19 177 LEU A CA 1
ATOM 1445 C C . LEU A 1 177 ? 8.875 -1.385 -14.153 1.00 98.19 177 LEU A C 1
ATOM 1447 O O . LEU A 1 177 ? 8.933 -1.874 -15.282 1.00 98.19 177 LEU A O 1
ATOM 1451 N N . TYR A 1 178 ? 9.147 -2.080 -13.049 1.00 97.75 178 TYR A N 1
ATOM 1452 C CA . TYR A 1 178 ? 9.464 -3.498 -13.062 1.00 97.75 178 TYR A CA 1
ATOM 1453 C C . TYR A 1 178 ? 8.244 -4.347 -13.468 1.00 97.75 178 TYR A C 1
ATOM 1455 O O . TYR A 1 178 ? 8.384 -5.171 -14.368 1.00 97.75 178 TYR A O 1
ATOM 1463 N N . LEU A 1 179 ? 7.058 -4.105 -12.889 1.00 97.94 179 LEU A N 1
ATOM 1464 C CA . LEU A 1 179 ? 5.810 -4.813 -13.221 1.00 97.94 179 LEU 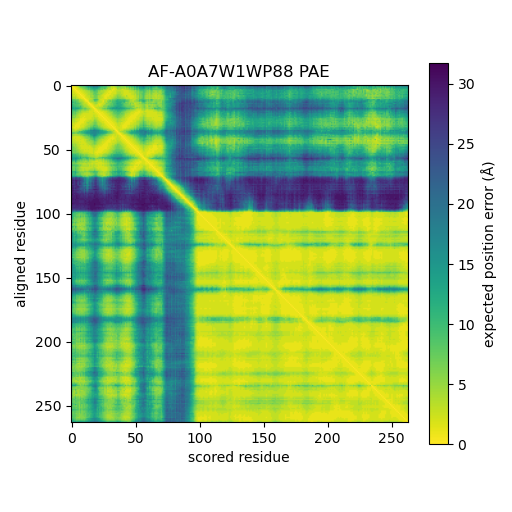A CA 1
ATOM 1465 C C . LEU A 1 179 ? 5.328 -4.533 -14.650 1.00 97.94 179 LEU A C 1
ATOM 1467 O O . LEU A 1 179 ? 4.823 -5.426 -15.323 1.00 97.94 179 LEU A O 1
ATOM 1471 N N . LYS A 1 180 ? 5.511 -3.300 -15.136 1.00 97.06 180 LYS A N 1
ATOM 1472 C CA . LYS A 1 180 ? 5.134 -2.893 -16.499 1.00 97.06 180 LYS A CA 1
ATOM 1473 C C . LYS A 1 180 ? 5.941 -3.614 -17.578 1.00 97.06 180 LYS A C 1
ATOM 1475 O O . LYS A 1 180 ? 5.497 -3.730 -18.720 1.00 97.06 180 LYS A O 1
ATOM 1480 N N . ARG A 1 181 ? 7.154 -4.062 -17.256 1.00 94.38 181 ARG A N 1
ATOM 1481 C CA . ARG A 1 181 ? 8.011 -4.752 -18.216 1.00 94.38 181 ARG A CA 1
ATOM 1482 C C . ARG A 1 181 ? 7.528 -6.189 -18.399 1.00 94.38 181 ARG A C 1
ATOM 1484 O O . ARG A 1 181 ? 7.425 -6.934 -17.437 1.00 94.38 181 ARG A O 1
ATOM 1491 N N . GLN A 1 182 ? 7.344 -6.611 -19.647 1.00 89.25 182 GLN A N 1
ATOM 1492 C CA . GLN A 1 182 ? 7.102 -8.019 -19.963 1.00 89.25 182 GLN A CA 1
ATOM 1493 C C . GLN A 1 182 ? 8.351 -8.862 -19.650 1.00 89.25 182 GLN A C 1
ATOM 1495 O O . GLN A 1 182 ? 9.467 -8.508 -20.047 1.00 89.25 182 GLN A O 1
ATOM 1500 N N . ARG A 1 183 ? 8.163 -9.967 -18.921 1.00 89.00 183 ARG A N 1
ATOM 1501 C CA . ARG A 1 183 ? 9.228 -10.878 -18.470 1.00 89.00 183 ARG A CA 1
ATOM 1502 C C . ARG A 1 183 ? 8.811 -12.331 -18.685 1.00 89.00 183 ARG A C 1
ATOM 1504 O O . ARG A 1 183 ? 7.628 -12.656 -18.600 1.00 89.00 183 ARG A O 1
ATOM 1511 N N . SER A 1 184 ? 9.787 -13.198 -18.938 1.00 83.88 184 SER A N 1
ATOM 1512 C CA . SER A 1 184 ? 9.597 -14.649 -19.080 1.00 83.88 184 SER A CA 1
ATOM 1513 C C . SER A 1 184 ? 9.788 -15.417 -17.770 1.00 83.88 184 SER A C 1
ATOM 1515 O O . SER A 1 184 ? 9.377 -16.568 -17.676 1.00 83.88 184 SER A O 1
ATOM 1517 N N . ASP A 1 185 ? 10.397 -14.792 -16.766 1.00 84.69 185 ASP A N 1
ATOM 1518 C CA . ASP A 1 185 ? 10.794 -15.384 -15.491 1.00 84.69 185 ASP A CA 1
ATOM 1519 C C . ASP A 1 185 ? 10.623 -14.398 -14.320 1.00 84.69 185 ASP A C 1
ATOM 1521 O O . ASP A 1 185 ? 10.346 -13.210 -14.511 1.00 84.69 185 ASP A O 1
ATOM 1525 N N . GLY A 1 186 ? 10.754 -14.921 -13.096 1.00 88.38 186 GLY A N 1
ATOM 1526 C CA . GLY A 1 186 ? 10.621 -14.144 -11.865 1.00 88.38 186 GLY A CA 1
ATOM 1527 C C . GLY A 1 186 ? 9.202 -13.626 -11.626 1.00 88.38 186 GLY A C 1
ATOM 1528 O O . GLY A 1 186 ? 8.216 -14.296 -11.941 1.00 88.38 186 GLY A O 1
ATOM 1529 N N . LEU A 1 187 ? 9.108 -12.430 -11.045 1.00 95.12 187 LEU A N 1
ATOM 1530 C CA . LEU A 1 187 ? 7.838 -11.744 -10.835 1.00 95.12 187 LEU A CA 1
ATOM 1531 C C . LEU A 1 187 ? 7.322 -11.205 -12.172 1.00 95.12 187 LEU A C 1
ATOM 1533 O O . LEU A 1 187 ? 7.890 -10.275 -12.747 1.00 95.12 187 LEU A O 1
ATOM 1537 N N . ARG A 1 188 ? 6.219 -11.785 -12.646 1.00 95.38 188 ARG A N 1
ATOM 1538 C CA . ARG A 1 188 ? 5.542 -11.389 -13.881 1.00 95.38 188 ARG A CA 1
ATOM 1539 C C . ARG A 1 188 ? 4.188 -10.773 -13.562 1.00 95.38 188 ARG A C 1
ATOM 1541 O O . ARG A 1 188 ? 3.519 -11.188 -12.618 1.00 95.38 188 ARG A O 1
ATOM 1548 N N . ALA A 1 189 ? 3.783 -9.821 -14.392 1.00 97.12 189 ALA A N 1
ATOM 1549 C CA . ALA A 1 189 ? 2.476 -9.206 -14.294 1.00 97.12 189 ALA A CA 1
ATOM 1550 C C . A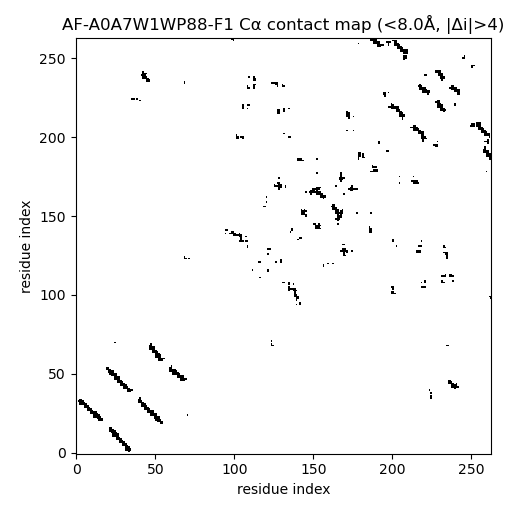LA A 1 189 ? 1.910 -8.850 -15.670 1.00 97.12 189 ALA A C 1
ATOM 1552 O O . ALA A 1 189 ? 2.653 -8.653 -16.634 1.00 97.12 189 ALA A O 1
ATOM 1553 N N . ILE A 1 190 ? 0.586 -8.747 -15.737 1.00 97.50 190 ILE A N 1
ATOM 1554 C CA . ILE A 1 190 ? -0.157 -8.188 -16.865 1.00 97.50 190 ILE A CA 1
ATOM 1555 C C . ILE A 1 190 ? -0.817 -6.907 -16.375 1.00 97.50 190 ILE A C 1
ATOM 1557 O O . ILE A 1 190 ? -1.486 -6.909 -15.344 1.00 97.50 190 ILE A O 1
ATOM 1561 N N . GLN A 1 191 ? -0.616 -5.810 -17.102 1.00 98.19 191 GLN A N 1
ATOM 1562 C CA . GLN A 1 191 ? -1.323 -4.575 -16.797 1.00 98.19 191 GLN A CA 1
ATOM 1563 C C . GLN A 1 191 ? -2.784 -4.709 -17.241 1.00 98.19 191 GLN A C 1
ATOM 1565 O O . GLN A 1 191 ? -3.046 -5.011 -18.404 1.00 98.19 191 GLN A O 1
ATOM 1570 N N . MET A 1 192 ? -3.702 -4.479 -16.310 1.00 98.31 192 MET A N 1
ATOM 1571 C CA . MET A 1 192 ? -5.146 -4.506 -16.520 1.00 98.31 192 MET A CA 1
ATOM 1572 C C . MET A 1 192 ? -5.686 -3.092 -16.749 1.00 98.31 192 MET A C 1
ATOM 1574 O O . MET A 1 192 ? -5.078 -2.097 -16.338 1.00 98.31 192 MET A O 1
ATOM 1578 N N . GLU A 1 193 ? -6.825 -3.003 -17.427 1.00 97.12 193 GLU A N 1
ATOM 1579 C CA . GLU A 1 193 ? -7.463 -1.732 -17.782 1.00 97.12 193 GLU A CA 1
ATOM 1580 C C . GLU A 1 193 ? -8.301 -1.176 -16.633 1.00 97.12 193 GLU A C 1
ATOM 1582 O O . GLU A 1 193 ? -8.437 0.041 -16.496 1.00 97.12 193 GLU A O 1
ATOM 1587 N N . SER A 1 194 ? -8.842 -2.060 -15.796 1.00 96.62 194 SER A N 1
ATOM 1588 C CA . SER A 1 194 ? -9.785 -1.692 -14.751 1.00 96.62 194 SER A CA 1
ATOM 1589 C C . SER A 1 194 ? -9.587 -2.525 -13.474 1.00 96.62 194 SER A C 1
ATOM 1591 O O . SER A 1 194 ? -9.028 -3.625 -13.523 1.00 96.62 194 SER A O 1
ATOM 1593 N N . PRO A 1 195 ? -10.015 -2.012 -12.307 1.00 95.88 195 PRO A N 1
ATOM 1594 C CA . PRO A 1 195 ? -9.882 -2.714 -11.030 1.00 95.88 195 PRO A CA 1
ATOM 1595 C C . PRO A 1 195 ? -10.752 -3.979 -10.951 1.00 95.88 195 PRO A C 1
ATOM 1597 O O . PRO A 1 195 ? -10.431 -4.880 -10.184 1.00 95.88 195 PRO A O 1
ATOM 1600 N N . GLU A 1 196 ? -11.822 -4.079 -11.745 1.00 94.31 196 GLU A N 1
ATOM 1601 C CA . GLU A 1 196 ? -12.712 -5.250 -11.799 1.00 94.31 196 GLU A CA 1
ATOM 1602 C C . GLU A 1 196 ? -12.054 -6.472 -12.461 1.00 94.31 196 GLU A C 1
ATOM 1604 O O . GLU A 1 196 ? -12.550 -7.586 -12.328 1.00 94.31 196 GLU A O 1
ATOM 1609 N N . GLN A 1 197 ? -10.942 -6.274 -13.176 1.00 96.25 197 GLN A N 1
ATOM 1610 C CA . GLN A 1 197 ? -10.146 -7.349 -13.778 1.00 96.25 197 GLN A CA 1
ATOM 1611 C C . GLN A 1 197 ? -9.104 -7.933 -12.814 1.00 96.25 197 GLN A C 1
ATOM 1613 O O . GLN A 1 197 ? -8.350 -8.828 -13.197 1.00 96.25 197 GLN A O 1
ATOM 1618 N N . LEU A 1 198 ? -9.00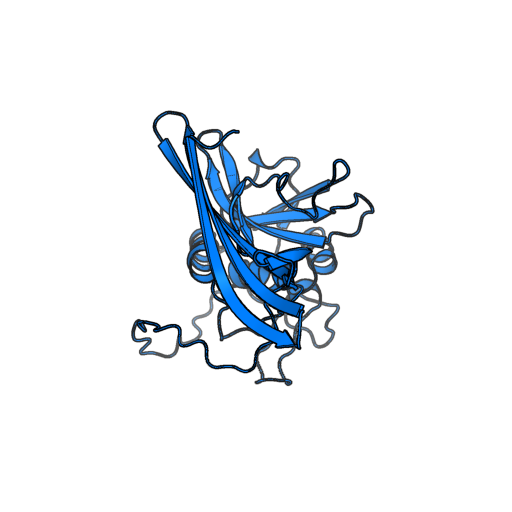6 -7.392 -11.597 1.00 97.94 198 LEU A N 1
ATOM 1619 C CA . LEU A 1 198 ? -8.047 -7.851 -10.603 1.00 97.94 198 LEU A CA 1
ATOM 1620 C C . LEU A 1 198 ? -8.574 -9.049 -9.819 1.00 97.94 198 LEU A C 1
ATOM 1622 O O . LEU A 1 198 ? -9.764 -9.162 -9.541 1.00 97.94 198 LEU A O 1
ATOM 1626 N N . ASP A 1 199 ? -7.635 -9.878 -9.382 1.00 97.88 199 ASP A N 1
ATOM 1627 C CA . ASP A 1 199 ? -7.817 -10.987 -8.459 1.00 97.88 199 ASP A CA 1
ATOM 1628 C C . ASP A 1 199 ? -7.186 -10.684 -7.089 1.00 97.88 199 ASP A C 1
ATOM 1630 O O . ASP A 1 199 ? -6.420 -9.739 -6.885 1.00 97.88 199 ASP A O 1
ATOM 1634 N N . LEU A 1 200 ? -7.479 -11.542 -6.112 1.00 97.94 200 LEU A N 1
ATOM 1635 C CA . LEU A 1 200 ? -6.763 -11.556 -4.839 1.00 97.94 200 LEU A CA 1
ATOM 1636 C C . LEU A 1 200 ? -5.247 -11.670 -5.053 1.00 97.94 200 LEU A C 1
ATOM 1638 O O . LEU A 1 200 ? -4.780 -12.492 -5.832 1.00 97.94 200 LEU A O 1
ATOM 1642 N N . GLY A 1 201 ? -4.468 -10.894 -4.306 1.00 97.75 201 GLY A N 1
ATOM 1643 C CA . GLY A 1 201 ? -3.012 -10.870 -4.409 1.00 97.75 201 GLY A CA 1
ATOM 1644 C C . GLY A 1 201 ? -2.471 -10.008 -5.552 1.00 97.75 201 GLY A C 1
ATOM 1645 O O . GLY A 1 201 ? -1.249 -9.927 -5.692 1.00 97.75 201 GLY A O 1
ATOM 1646 N N . ASP A 1 202 ? -3.334 -9.360 -6.334 1.00 98.75 202 ASP A N 1
ATOM 1647 C CA . ASP A 1 202 ? -2.924 -8.412 -7.366 1.00 98.75 202 ASP A CA 1
ATOM 1648 C C . ASP A 1 202 ? -2.548 -7.049 -6.787 1.00 98.75 202 ASP A C 1
ATOM 1650 O O . ASP A 1 202 ? -2.847 -6.727 -5.635 1.00 98.75 202 ASP A O 1
ATOM 1654 N N . VAL A 1 203 ? -1.855 -6.237 -7.582 1.00 98.75 203 VAL A N 1
ATOM 1655 C CA . VAL A 1 203 ? -1.262 -4.975 -7.129 1.00 98.75 203 VAL A CA 1
ATOM 1656 C C . VAL A 1 203 ? -1.912 -3.793 -7.830 1.00 98.75 203 VAL A C 1
ATOM 1658 O O . VAL A 1 203 ? -2.168 -3.828 -9.033 1.00 98.75 203 VAL A O 1
ATOM 1661 N N . ILE A 1 204 ? -2.103 -2.705 -7.083 1.00 98.81 204 ILE A N 1
ATOM 1662 C CA . ILE A 1 204 ? -2.456 -1.402 -7.651 1.00 98.81 204 ILE A CA 1
ATOM 1663 C C . ILE A 1 204 ? -1.352 -0.401 -7.316 1.00 98.81 204 ILE A C 1
ATOM 1665 O O . ILE A 1 204 ? -0.953 -0.264 -6.157 1.00 98.81 204 ILE A O 1
ATOM 1669 N N . CYS A 1 205 ? -0.853 0.289 -8.336 1.00 98.69 205 CYS A N 1
ATOM 1670 C CA . CYS A 1 205 ? 0.080 1.402 -8.201 1.00 98.69 205 CYS A CA 1
ATOM 1671 C C . CYS A 1 205 ? -0.690 2.721 -8.295 1.00 98.69 205 CYS A C 1
ATOM 1673 O O . CYS A 1 205 ? -1.610 2.830 -9.109 1.00 98.69 205 CYS A O 1
ATOM 1675 N N . TYR A 1 206 ? -0.289 3.724 -7.513 1.00 98.44 206 TYR A N 1
ATOM 1676 C CA . TYR A 1 206 ? -0.878 5.064 -7.503 1.00 98.44 206 TYR A CA 1
ATOM 1677 C C . TYR A 1 206 ? 0.165 6.131 -7.840 1.00 98.44 206 TYR A C 1
ATOM 1679 O O . TYR A 1 206 ? 1.257 6.144 -7.266 1.00 98.44 206 TYR A O 1
ATOM 1687 N N . ASP A 1 207 ? -0.191 7.019 -8.759 1.00 98.31 207 ASP A N 1
ATOM 1688 C CA . ASP A 1 207 ? 0.503 8.270 -9.070 1.00 98.31 207 ASP A CA 1
ATOM 1689 C C . ASP A 1 207 ? -0.403 9.400 -8.582 1.00 98.31 207 ASP A C 1
ATOM 1691 O O . ASP A 1 207 ? -1.442 9.663 -9.188 1.00 98.31 207 ASP A O 1
ATOM 1695 N N . TRP A 1 208 ? -0.081 9.981 -7.426 1.00 96.50 208 TRP A N 1
ATOM 1696 C CA . TRP A 1 208 ? -0.969 10.892 -6.706 1.00 96.50 208 TRP A CA 1
ATOM 1697 C C . TRP A 1 208 ? -1.171 12.204 -7.447 1.00 96.50 208 TRP A C 1
ATOM 1699 O O . TRP A 1 208 ? -2.298 12.708 -7.521 1.00 96.50 208 TRP A O 1
ATOM 1709 N N . GLU A 1 209 ? -0.089 12.746 -7.996 1.00 97.50 209 GLU A N 1
ATOM 1710 C CA . GLU A 1 209 ? -0.042 14.038 -8.664 1.00 97.50 209 GLU A CA 1
ATOM 1711 C C . GLU A 1 209 ? -0.445 13.964 -10.142 1.00 97.50 209 GLU A C 1
ATOM 1713 O O . GLU A 1 209 ? -0.834 14.994 -10.709 1.00 97.50 209 GLU A O 1
ATOM 1718 N N . GLY A 1 210 ? -0.401 12.767 -10.734 1.00 97.06 210 GLY A N 1
ATOM 1719 C CA . GLY A 1 210 ? -0.646 12.517 -12.151 1.00 97.06 210 GLY A CA 1
ATOM 1720 C C . GLY A 1 210 ? 0.518 12.956 -13.040 1.00 97.06 210 GLY A C 1
ATOM 1721 O O . GLY A 1 210 ? 0.282 13.352 -14.183 1.00 97.06 210 GLY A O 1
ATOM 1722 N N . ASP A 1 211 ? 1.744 12.962 -12.510 1.00 97.62 211 ASP A N 1
ATOM 1723 C CA . ASP A 1 211 ? 2.952 13.462 -13.182 1.00 97.62 211 ASP A CA 1
ATOM 1724 C C . ASP A 1 211 ? 3.809 12.346 -13.816 1.00 97.62 211 ASP A C 1
ATOM 1726 O O . ASP A 1 211 ? 4.853 12.610 -14.417 1.00 97.62 211 ASP A O 1
ATOM 1730 N N . GLY A 1 212 ? 3.355 11.094 -13.721 1.00 96.88 212 GLY A N 1
ATOM 1731 C CA . GLY A 1 212 ? 4.052 9.901 -14.188 1.00 96.88 212 GLY A CA 1
ATOM 1732 C C . GLY A 1 212 ? 4.975 9.268 -13.142 1.00 96.88 212 GLY A C 1
ATOM 1733 O O . GLY A 1 212 ? 5.537 8.195 -13.402 1.00 96.88 212 GLY A O 1
ATOM 1734 N N . ARG A 1 213 ? 5.135 9.869 -11.956 1.00 97.50 213 ARG A N 1
ATOM 1735 C CA . ARG A 1 213 ? 5.946 9.340 -10.858 1.00 97.50 213 ARG A CA 1
ATOM 1736 C C . ARG A 1 213 ? 5.082 8.614 -9.827 1.00 97.50 213 ARG A C 1
ATOM 1738 O O . ARG A 1 213 ? 4.720 9.150 -8.797 1.00 97.50 213 ARG A O 1
ATOM 1745 N N . TRP A 1 214 ? 4.895 7.316 -10.039 1.00 98.00 214 TRP A N 1
ATOM 1746 C CA . TRP A 1 214 ? 4.210 6.429 -9.086 1.00 98.00 214 TRP A CA 1
ATOM 1747 C C . TRP A 1 214 ? 4.785 6.474 -7.657 1.00 98.00 214 TRP A C 1
ATOM 1749 O O . TRP A 1 214 ? 5.971 6.194 -7.439 1.00 98.00 214 TRP A O 1
ATOM 1759 N N . ASN A 1 215 ? 3.929 6.786 -6.684 1.00 97.00 215 ASN A N 1
ATOM 1760 C CA . ASN A 1 215 ? 4.294 7.091 -5.298 1.00 97.00 215 ASN A CA 1
ATOM 1761 C C . ASN A 1 215 ? 3.916 5.971 -4.321 1.00 97.00 215 ASN A C 1
ATOM 1763 O O . ASN A 1 215 ? 4.559 5.827 -3.282 1.00 97.00 215 ASN A O 1
ATOM 1767 N N . HIS A 1 216 ? 2.867 5.197 -4.612 1.00 97.44 216 HIS A N 1
ATOM 1768 C CA . HIS A 1 216 ? 2.315 4.236 -3.657 1.00 97.44 216 HIS A CA 1
ATOM 1769 C C . HIS A 1 216 ? 1.880 2.933 -4.320 1.00 97.44 216 HIS A C 1
ATOM 1771 O O . HIS A 1 216 ? 1.455 2.934 -5.469 1.00 97.44 216 HIS A O 1
ATOM 1777 N N . ASN A 1 217 ? 1.974 1.835 -3.571 1.00 98.25 217 ASN A N 1
ATOM 1778 C CA . ASN A 1 217 ? 1.585 0.502 -4.013 1.00 98.25 217 ASN A CA 1
ATOM 1779 C C . ASN A 1 217 ? 0.765 -0.187 -2.927 1.00 98.25 217 ASN A C 1
ATOM 1781 O O . ASN A 1 217 ? 1.120 -0.121 -1.747 1.00 98.25 217 ASN A O 1
ATOM 1785 N N . VAL A 1 218 ? -0.279 -0.890 -3.349 1.00 98.56 218 VAL A N 1
ATOM 1786 C CA . VAL A 1 218 ? -1.183 -1.653 -2.484 1.00 98.56 218 VAL A CA 1
ATOM 1787 C C . VAL A 1 218 ? -1.395 -3.058 -3.048 1.00 98.56 218 VAL A C 1
ATOM 1789 O O . VAL A 1 218 ? -1.149 -3.286 -4.234 1.00 98.56 218 VAL A O 1
ATOM 1792 N N . ILE A 1 219 ? -1.866 -3.989 -2.218 1.00 98.75 219 ILE A N 1
ATOM 1793 C CA . ILE A 1 219 ? -2.229 -5.351 -2.640 1.00 98.75 219 ILE A CA 1
ATOM 1794 C C . ILE A 1 219 ? -3.714 -5.606 -2.391 1.00 98.75 219 ILE A C 1
ATOM 1796 O O . ILE A 1 219 ? -4.226 -5.270 -1.322 1.00 98.75 219 ILE A O 1
ATOM 1800 N N . VAL A 1 220 ? -4.394 -6.204 -3.367 1.00 98.75 220 VAL A N 1
ATOM 1801 C CA . VAL A 1 220 ? -5.798 -6.618 -3.285 1.00 98.75 220 VAL A CA 1
ATOM 1802 C C . VAL A 1 220 ? -5.916 -7.818 -2.354 1.00 98.75 220 VAL A C 1
ATOM 1804 O O . VAL A 1 220 ? -5.300 -8.859 -2.572 1.00 98.75 220 VAL A O 1
ATOM 1807 N N . THR A 1 221 ? -6.713 -7.685 -1.299 1.00 98.00 221 THR A N 1
ATOM 1808 C CA . THR A 1 221 ? -6.885 -8.715 -0.260 1.00 98.00 221 THR A CA 1
ATOM 1809 C C . T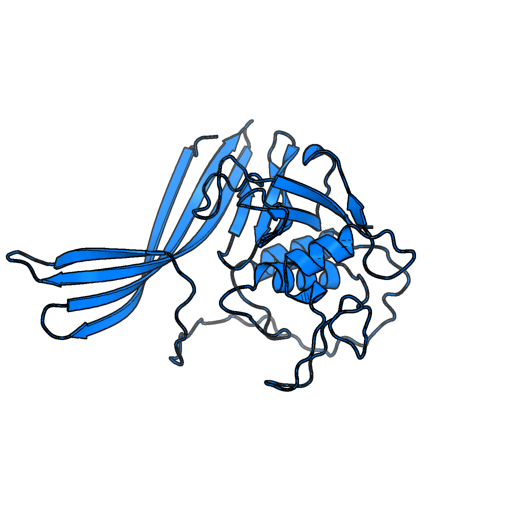HR A 1 221 ? -8.322 -9.182 -0.118 1.00 98.00 221 THR A C 1
ATOM 1811 O O . THR A 1 221 ? -8.569 -10.248 0.445 1.00 98.00 221 THR A O 1
ATOM 1814 N N . ARG A 1 222 ? -9.280 -8.420 -0.649 1.00 95.31 222 ARG A N 1
ATOM 1815 C CA . ARG A 1 222 ? -10.701 -8.760 -0.630 1.00 95.31 222 ARG A CA 1
ATOM 1816 C C . ARG A 1 222 ? -11.443 -8.007 -1.737 1.00 95.31 222 ARG A C 1
ATOM 1818 O O . ARG A 1 222 ? -10.892 -7.095 -2.338 1.00 95.31 222 ARG A O 1
ATOM 1825 N N . PHE A 1 223 ? -12.700 -8.371 -1.963 1.00 91.00 223 PHE A N 1
ATOM 1826 C CA . PHE A 1 223 ? -13.649 -7.599 -2.759 1.00 91.00 223 PHE A CA 1
ATOM 1827 C C . PHE A 1 223 ? -14.879 -7.254 -1.921 1.00 91.00 223 PHE A C 1
ATOM 1829 O O . PHE A 1 223 ? -15.299 -8.038 -1.056 1.00 91.00 223 PHE A O 1
ATOM 1836 N N . ASP A 1 224 ? -15.445 -6.076 -2.159 1.00 85.31 224 ASP A N 1
ATOM 1837 C CA . ASP A 1 224 ? -16.755 -5.718 -1.627 1.00 85.31 224 ASP A CA 1
ATOM 1838 C C . ASP A 1 224 ? -17.877 -6.522 -2.339 1.00 85.31 224 ASP A C 1
ATOM 1840 O O . ASP A 1 224 ? -17.617 -7.234 -3.312 1.00 85.31 224 ASP A O 1
ATOM 1844 N N . PRO A 1 225 ? -19.138 -6.469 -1.870 1.00 82.19 225 PRO A N 1
ATOM 1845 C CA . PRO A 1 225 ? -20.251 -7.173 -2.507 1.00 82.19 225 PRO A CA 1
ATOM 1846 C C . PRO A 1 225 ? -20.537 -6.754 -3.953 1.00 82.19 225 PRO A C 1
ATOM 1848 O O . PRO A 1 225 ? -21.141 -7.533 -4.683 1.00 82.19 225 PRO A O 1
ATOM 1851 N N . ASN A 1 226 ? -20.096 -5.565 -4.372 1.00 82.06 226 ASN A N 1
ATOM 1852 C CA . ASN A 1 226 ? -20.228 -5.084 -5.746 1.00 82.06 226 ASN A CA 1
ATOM 1853 C C . ASN A 1 226 ? -19.053 -5.528 -6.637 1.00 82.06 226 ASN A C 1
ATOM 1855 O O . ASN A 1 226 ? -19.044 -5.209 -7.822 1.00 82.06 226 ASN A O 1
ATOM 1859 N N . GLY A 1 227 ? -18.072 -6.251 -6.087 1.00 85.06 227 GLY A N 1
ATOM 1860 C CA . GLY A 1 227 ? -16.888 -6.712 -6.808 1.00 85.06 227 GLY A CA 1
ATOM 1861 C C . GLY A 1 227 ? -15.751 -5.691 -6.871 1.00 85.06 227 GLY A C 1
ATOM 1862 O O . GLY A 1 227 ? -14.784 -5.920 -7.589 1.00 85.06 227 GLY A O 1
ATOM 1863 N N . ALA A 1 228 ? -15.819 -4.583 -6.127 1.00 90.81 228 ALA A N 1
ATOM 1864 C CA . ALA A 1 228 ? -14.736 -3.605 -6.093 1.00 90.81 228 ALA A CA 1
ATOM 1865 C C . ALA A 1 228 ? -13.596 -4.071 -5.162 1.00 90.81 228 ALA A C 1
ATOM 1867 O O . ALA A 1 228 ? -13.876 -4.565 -4.061 1.00 90.81 228 ALA A O 1
ATOM 1868 N N . PRO A 1 229 ? -12.313 -3.896 -5.541 1.00 96.56 229 PRO A N 1
ATOM 1869 C CA . PRO A 1 229 ? -11.195 -4.323 -4.707 1.00 96.56 229 PRO A CA 1
ATOM 1870 C C . PRO A 1 229 ? -11.120 -3.613 -3.347 1.00 96.56 229 PRO A C 1
ATOM 1872 O O . PRO A 1 229 ? -11.348 -2.410 -3.209 1.00 96.56 229 PRO A O 1
ATOM 1875 N N . LEU A 1 230 ? -10.705 -4.363 -2.337 1.00 95.75 230 LEU A N 1
ATOM 1876 C CA . LEU A 1 230 ? -10.298 -3.881 -1.025 1.00 95.75 230 LEU A CA 1
ATOM 1877 C C . LEU A 1 230 ? -8.837 -4.270 -0.812 1.00 95.75 230 LEU A C 1
ATOM 1879 O O . LEU A 1 230 ? -8.429 -5.386 -1.146 1.00 95.75 230 LEU A O 1
ATOM 1883 N N . VAL A 1 231 ? -8.051 -3.349 -0.264 1.00 97.94 231 VAL A N 1
ATOM 1884 C CA . VAL A 1 231 ? -6.591 -3.453 -0.278 1.00 97.94 231 VAL A CA 1
ATOM 1885 C C . VAL A 1 231 ? -5.975 -3.336 1.111 1.00 97.94 231 VAL A C 1
ATOM 1887 O O . VAL A 1 231 ? -6.511 -2.662 1.997 1.00 97.94 231 VAL A O 1
ATOM 1890 N N . ASN A 1 232 ? -4.807 -3.959 1.274 1.00 97.94 232 ASN A N 1
ATOM 1891 C CA . ASN A 1 232 ? -3.920 -3.722 2.411 1.00 97.94 232 ASN A CA 1
ATOM 1892 C C . ASN A 1 232 ? -2.674 -2.953 1.952 1.00 97.94 232 ASN A C 1
ATOM 1894 O O . ASN A 1 232 ? -2.188 -3.136 0.830 1.00 97.94 232 ASN A O 1
ATOM 1898 N N . ALA A 1 233 ? -2.132 -2.108 2.830 1.00 95.19 233 ALA A N 1
ATOM 1899 C CA . ALA A 1 233 ? -0.942 -1.307 2.542 1.00 95.19 233 ALA A CA 1
ATOM 1900 C C . ALA A 1 233 ? -0.197 -0.875 3.811 1.00 95.19 233 ALA A C 1
ATOM 1902 O O . ALA A 1 233 ? -0.760 -0.867 4.905 1.00 95.19 233 ALA A O 1
ATOM 1903 N N . HIS A 1 234 ? 1.063 -0.467 3.633 1.00 91.88 234 HIS A N 1
ATOM 1904 C CA . HIS A 1 234 ? 1.898 0.183 4.656 1.00 91.88 234 HIS A CA 1
ATOM 1905 C C . HIS A 1 234 ? 2.131 1.676 4.328 1.00 91.88 234 HIS A C 1
ATOM 1907 O O . HIS A 1 234 ? 1.480 2.221 3.445 1.00 91.88 234 HIS A O 1
ATOM 1913 N N . THR A 1 235 ? 3.063 2.338 5.036 1.00 82.44 235 THR A N 1
ATOM 1914 C CA . THR A 1 235 ? 3.254 3.805 5.161 1.00 82.44 235 THR A CA 1
ATOM 1915 C C . THR A 1 235 ? 2.173 4.425 6.039 1.00 82.44 235 THR A C 1
ATOM 1917 O O . THR A 1 235 ? 2.467 4.949 7.109 1.00 82.44 235 THR A O 1
ATOM 1920 N N . ILE A 1 236 ? 0.918 4.238 5.647 1.00 85.12 236 ILE A N 1
ATOM 1921 C CA . ILE A 1 236 ? -0.254 4.413 6.501 1.00 85.12 236 ILE A CA 1
ATOM 1922 C C . ILE A 1 236 ? -0.942 3.053 6.527 1.00 85.12 236 ILE A C 1
ATOM 1924 O O . ILE A 1 236 ? -1.484 2.622 5.503 1.00 85.12 236 ILE A O 1
ATOM 1928 N N . ASN A 1 237 ? -0.851 2.353 7.663 1.00 90.19 237 ASN A N 1
ATOM 1929 C CA . ASN A 1 237 ? -1.366 0.990 7.790 1.00 90.19 237 ASN A CA 1
ATOM 1930 C C . ASN A 1 237 ? -2.843 0.983 7.401 1.00 90.19 237 ASN A C 1
ATOM 1932 O O . ASN A 1 237 ? -3.652 1.731 7.953 1.00 90.19 237 ASN A O 1
ATOM 1936 N N . SER A 1 238 ? -3.175 0.163 6.415 1.00 92.44 238 SER A N 1
ATOM 1937 C CA . SER A 1 238 ? -4.522 0.060 5.866 1.00 92.44 238 SER A CA 1
ATOM 1938 C C . SER A 1 238 ? -4.879 -1.412 5.738 1.00 92.44 238 SER A C 1
ATOM 1940 O O . SER A 1 238 ? -4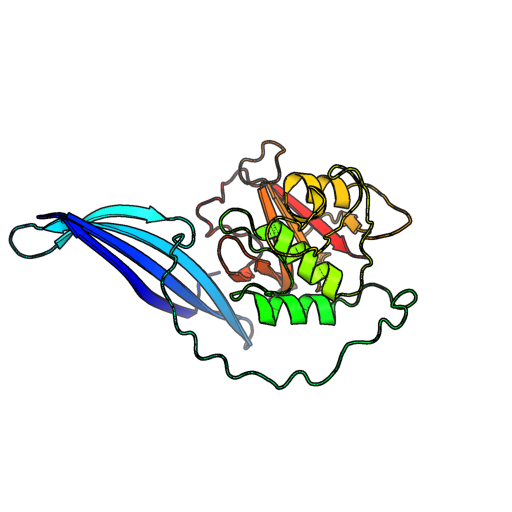.069 -2.199 5.239 1.00 92.44 238 SER A O 1
ATOM 1942 N N . ARG A 1 239 ? -6.084 -1.776 6.175 1.00 95.81 239 ARG A N 1
ATOM 1943 C CA . ARG A 1 239 ? -6.638 -3.123 6.065 1.00 95.81 239 ARG A CA 1
ATOM 1944 C C . ARG A 1 239 ? -8.035 -3.076 5.477 1.00 95.81 239 ARG A C 1
ATOM 1946 O O . ARG A 1 239 ? -8.913 -2.398 6.007 1.00 95.81 239 ARG A O 1
ATOM 1953 N N . HIS A 1 240 ? -8.217 -3.841 4.402 1.00 95.00 240 HIS A N 1
ATOM 1954 C CA . HIS A 1 240 ? -9.469 -3.947 3.646 1.00 95.00 240 HIS A CA 1
ATOM 1955 C C . HIS A 1 240 ? -10.023 -2.570 3.254 1.00 95.00 240 HIS A C 1
ATOM 1957 O O . HIS A 1 240 ? -11.232 -2.350 3.262 1.00 95.00 240 HIS A O 1
ATOM 1963 N N . ARG A 1 241 ? -9.121 -1.640 2.915 1.00 93.75 241 ARG A N 1
ATOM 1964 C CA . ARG A 1 241 ? -9.470 -0.274 2.526 1.00 93.75 241 ARG A CA 1
ATOM 1965 C C . ARG A 1 241 ? -9.976 -0.235 1.101 1.00 93.75 241 ARG A C 1
ATOM 1967 O O . ARG A 1 241 ? -9.436 -0.925 0.239 1.00 93.75 241 ARG A O 1
ATOM 1974 N N . TYR A 1 242 ? -10.976 0.593 0.839 1.00 94.06 242 TYR A N 1
ATOM 1975 C CA . TYR A 1 242 ? -11.474 0.767 -0.519 1.00 94.06 242 TYR A CA 1
ATOM 1976 C C . TYR A 1 242 ? -10.377 1.294 -1.465 1.00 94.06 242 TYR A C 1
ATOM 1978 O O . TYR A 1 242 ? -9.708 2.293 -1.181 1.00 94.06 242 TYR A O 1
ATOM 1986 N N . TRP A 1 243 ? -10.186 0.608 -2.595 1.00 95.50 243 TRP A N 1
ATOM 1987 C CA . TRP A 1 243 ? -9.015 0.755 -3.470 1.00 95.50 243 TRP A CA 1
ATOM 1988 C C . TRP A 1 243 ? -8.812 2.150 -4.076 1.00 95.50 243 TRP A C 1
ATOM 1990 O O . TRP A 1 243 ? -7.700 2.473 -4.485 1.00 95.50 243 TRP A O 1
ATOM 2000 N N . GLU A 1 244 ? -9.847 2.988 -4.160 1.00 94.69 244 GLU A N 1
ATOM 2001 C CA . GLU A 1 244 ? -9.709 4.321 -4.761 1.00 94.69 244 GLU A CA 1
ATOM 2002 C C . GLU A 1 244 ? -8.856 5.269 -3.907 1.00 94.69 244 GLU A C 1
ATOM 2004 O O . GLU A 1 244 ? -8.319 6.243 -4.432 1.00 94.69 244 GLU A O 1
ATOM 2009 N N . TYR A 1 245 ? -8.716 5.018 -2.600 1.00 92.81 245 TYR A N 1
ATOM 2010 C CA . TYR A 1 245 ? -7.895 5.838 -1.697 1.00 92.81 245 TYR A CA 1
ATOM 2011 C C . TYR A 1 245 ? -8.273 7.333 -1.636 1.00 92.81 245 TYR A C 1
ATOM 2013 O O . TYR A 1 245 ? -7.484 8.145 -1.154 1.00 92.81 245 TYR A O 1
ATOM 2021 N N . LYS A 1 246 ? -9.489 7.709 -2.060 1.00 90.44 246 LYS A N 1
ATOM 2022 C CA . LYS A 1 246 ? -9.985 9.103 -2.084 1.00 90.44 246 LYS A CA 1
ATOM 2023 C C . LYS A 1 246 ? -9.956 9.815 -0.730 1.00 90.44 246 LYS A C 1
ATOM 2025 O O . LYS A 1 246 ? -9.958 11.038 -0.675 1.00 90.44 246 LYS A O 1
ATOM 2030 N N . ASP A 1 247 ? -9.947 9.061 0.361 1.00 83.00 247 ASP A N 1
ATOM 2031 C CA . ASP A 1 247 ? -9.858 9.549 1.738 1.00 83.00 247 ASP A CA 1
ATOM 2032 C C . ASP A 1 247 ? -8.405 9.717 2.235 1.00 83.00 247 ASP A C 1
ATOM 2034 O O . ASP A 1 247 ? -8.174 10.019 3.407 1.00 83.00 247 ASP A O 1
ATOM 2038 N N . SER A 1 248 ? -7.405 9.470 1.383 1.00 87.19 248 SER A N 1
ATOM 2039 C CA . SER A 1 248 ? -5.994 9.702 1.695 1.00 87.19 248 SER A CA 1
ATOM 2040 C C . SER A 1 248 ? -5.658 11.186 1.597 1.00 87.19 248 SER A C 1
ATOM 2042 O O . SER A 1 248 ? -6.040 11.838 0.631 1.00 87.19 248 SER A O 1
ATOM 2044 N N . SER A 1 249 ? -4.855 11.707 2.525 1.00 85.75 249 SER A N 1
ATOM 2045 C CA . SER A 1 249 ? -4.324 13.076 2.438 1.00 85.75 249 SER A CA 1
ATOM 2046 C C . SER A 1 249 ? -3.407 13.297 1.229 1.00 85.75 249 SER A C 1
ATOM 2048 O O . SER A 1 249 ? -3.227 14.436 0.809 1.00 85.75 249 SER A O 1
ATOM 2050 N N . ALA A 1 250 ? -2.840 12.222 0.673 1.00 90.12 250 ALA A N 1
ATOM 2051 C CA . ALA A 1 250 ? -2.029 12.261 -0.542 1.00 90.12 250 ALA A CA 1
ATOM 2052 C C . ALA A 1 250 ? -2.868 12.233 -1.831 1.00 90.12 250 ALA A C 1
ATOM 2054 O O . ALA A 1 250 ? -2.362 12.581 -2.892 1.00 90.12 250 ALA A O 1
ATOM 2055 N N . TRP A 1 251 ? -4.134 11.804 -1.767 1.00 94.38 251 TRP A N 1
ATOM 2056 C CA . TRP A 1 251 ? -4.960 11.664 -2.963 1.00 94.38 251 TRP A CA 1
ATOM 2057 C C . TRP A 1 251 ? -5.306 13.030 -3.558 1.00 94.38 251 TRP A C 1
ATOM 2059 O O . TRP A 1 251 ? -5.620 13.981 -2.840 1.00 94.38 251 TRP A O 1
ATOM 2069 N N . THR A 1 252 ? -5.308 13.119 -4.889 1.00 95.31 252 THR A N 1
ATOM 2070 C CA . THR A 1 252 ? -5.751 14.315 -5.611 1.00 95.31 252 THR A CA 1
ATOM 2071 C C . THR A 1 252 ? -6.696 13.940 -6.755 1.00 95.31 252 THR A C 1
ATOM 2073 O O . THR A 1 252 ? -6.640 12.822 -7.265 1.00 95.31 252 THR A O 1
ATOM 2076 N N . PRO A 1 253 ? -7.511 14.876 -7.277 1.00 96.25 253 PRO A N 1
ATOM 2077 C CA . PRO A 1 253 ? -8.309 14.620 -8.478 1.00 96.25 253 PRO A CA 1
ATOM 2078 C C . PRO A 1 253 ? -7.491 14.239 -9.726 1.00 96.25 253 PRO A C 1
ATOM 2080 O O . PRO A 1 253 ? -8.065 13.768 -10.705 1.00 96.25 253 PRO A O 1
ATOM 2083 N N . ARG A 1 254 ? -6.166 14.455 -9.722 1.00 97.56 254 ARG A N 1
ATOM 2084 C CA . ARG A 1 254 ? -5.267 14.060 -10.816 1.00 97.56 254 ARG A CA 1
ATOM 2085 C C . ARG A 1 254 ? -4.737 12.635 -10.685 1.00 97.56 254 ARG A C 1
ATOM 2087 O O . ARG A 1 254 ? -4.106 12.168 -11.633 1.00 97.56 254 ARG A O 1
ATOM 2094 N N . THR A 1 255 ? -5.009 11.960 -9.565 1.00 98.12 255 THR A N 1
ATOM 2095 C CA . THR A 1 255 ? -4.459 10.639 -9.270 1.00 98.12 255 THR A CA 1
ATOM 2096 C C . THR A 1 255 ? -4.711 9.651 -10.408 1.00 98.12 255 THR A C 1
ATOM 2098 O O . THR A 1 255 ? -5.826 9.540 -10.928 1.00 98.12 255 THR A O 1
ATOM 2101 N N . LYS A 1 256 ? -3.657 8.934 -10.803 1.00 98.44 256 LYS A N 1
ATOM 2102 C CA . LYS A 1 256 ? -3.695 7.853 -11.790 1.00 98.44 256 LYS A CA 1
ATOM 2103 C C . LYS A 1 256 ? -3.458 6.512 -11.110 1.00 98.44 256 LYS A C 1
ATOM 2105 O O . LYS A 1 256 ? -2.728 6.416 -10.125 1.00 98.44 256 LYS A O 1
ATOM 2110 N N . TYR A 1 257 ? -4.066 5.478 -11.679 1.00 98.50 257 TYR A N 1
ATOM 2111 C CA . TYR A 1 257 ? -3.990 4.105 -11.197 1.00 98.50 257 TYR A CA 1
ATOM 2112 C C . TYR A 1 257 ? -3.390 3.218 -12.284 1.00 98.50 257 TYR A C 1
ATOM 2114 O O . TYR A 1 257 ? -3.653 3.420 -13.471 1.00 98.50 257 TYR A O 1
ATOM 2122 N N . ALA A 1 258 ? -2.593 2.235 -11.882 1.00 98.62 258 ALA A N 1
ATOM 2123 C CA . ALA A 1 258 ? -2.208 1.123 -12.737 1.00 98.62 258 ALA A CA 1
ATOM 2124 C C . ALA A 1 258 ? -2.493 -0.182 -12.008 1.00 98.62 258 ALA A C 1
ATOM 2126 O O . ALA A 1 258 ? -2.062 -0.375 -10.872 1.00 98.62 258 ALA A O 1
ATOM 2127 N N . PHE A 1 259 ? -3.227 -1.056 -12.685 1.00 98.75 259 PHE A N 1
ATOM 2128 C CA . PHE A 1 259 ? -3.708 -2.324 -12.164 1.00 98.75 259 PHE A CA 1
ATOM 2129 C C . PHE A 1 259 ? -2.820 -3.435 -12.717 1.00 98.75 259 PHE A C 1
ATOM 2131 O O . PHE A 1 259 ? -2.600 -3.495 -13.925 1.00 98.75 259 PHE A O 1
ATOM 2138 N N . PHE A 1 260 ? -2.277 -4.288 -11.854 1.00 98.69 260 PHE A N 1
ATOM 2139 C CA . PHE A 1 260 ? -1.371 -5.361 -12.253 1.00 98.69 260 PHE A CA 1
ATOM 2140 C C . PHE A 1 260 ? -1.857 -6.705 -11.738 1.00 98.69 260 PHE A C 1
ATOM 2142 O O . PHE A 1 260 ? -1.832 -6.957 -10.533 1.00 98.69 260 PHE A O 1
ATOM 2149 N N . HIS A 1 261 ? -2.204 -7.578 -12.678 1.00 98.31 261 HIS A N 1
ATOM 2150 C CA . HIS A 1 261 ? -2.483 -8.977 -12.414 1.00 98.31 261 HIS A CA 1
ATOM 2151 C C . HIS A 1 261 ? -1.188 -9.771 -12.304 1.00 98.31 261 HIS A C 1
ATOM 2153 O O . HIS A 1 261 ? -0.415 -9.812 -13.265 1.00 98.31 261 HIS A O 1
ATOM 2159 N N . ILE A 1 262 ? -0.938 -10.392 -11.154 1.00 97.62 262 ILE A N 1
ATOM 2160 C CA . ILE A 1 262 ? 0.297 -11.138 -10.889 1.00 97.62 262 ILE A CA 1
ATOM 2161 C C . ILE A 1 262 ? 0.138 -12.597 -11.341 1.00 97.62 262 ILE A C 1
ATOM 2163 O O . ILE A 1 262 ? -0.864 -13.246 -11.024 1.00 97.62 262 ILE A O 1
ATOM 2167 N N . LEU A 1 263 ? 1.133 -13.107 -12.081 1.00 92.44 263 LEU A N 1
ATOM 2168 C CA . LEU A 1 263 ? 1.120 -14.431 -12.733 1.00 92.44 263 LEU A CA 1
ATOM 2169 C C . LEU A 1 263 ? 1.886 -15.517 -11.970 1.00 92.44 263 LEU A C 1
ATOM 2171 O O . LEU A 1 263 ? 3.018 -15.244 -11.514 1.00 92.44 263 LEU A O 1
#

Mean predicted aligned error: 9.66 Å